Protein AF-A0A7V2HWX7-F1 (afdb_monomer)

pLDDT: mean 78.78, std 16.25, range [34.44, 97.56]

Radius of gyration: 22.84 Å; Cα contacts (8 Å, |Δi|>4): 330; chains: 1; bounding box: 64×51×71 Å

Nearest PDB structures (foldseek):
  6ivo-assembly1_A  TM=1.782E-01  e=5.606E+00  Klebsiella pneumoniae
  8ji5-assembly1_B  TM=1.573E-01  e=6.137E+00  Aetokthonos hydrillicola Thurmond2011

Secondary structure (DSSP, 8-state):
-------HHHHHHHHHHHHHS-S-TT-------HHHHHHHHHHHHHHHHHHHHHHHHHT--HHHHHHHH-TTSHHHHHHHHHHHHHHHHHHHHHIIIIIII-------S-HHHHHHHHHHHHHHHIIIIIIIHHHT-B--BTTB--B--S--SHHHHHHHS--TTHHHHHHHHHHHHHHHHHHHSTTS-HHHHHHHHHHHHHHHHHHHHHHHTS-HHHHHHHHT-TTTHHHHHHHHHHHHHHHH-TTS---SSTBTTB-HHHHHHT-----HHHHHHHHH--TT--HHHHHHHHHHHHHS-HHHHHHHHHHHHHHTT--

Sequence (319 aa):
MSLDETTPHEEALHELYQMVKPKTEGEEIPRFRFAYFTVRFAAQLLALTLVGWLIIISTGNQTIIRANLDLASGKFAVTLLGTMLLLCFSEYFLHLYPMHKGLKLPLGRPRWLTEGLNNWLDSIRHSHDGIHHRLTDVGRLKGNLLNEYPIDEVAKTRSATFPKLAIVLFWGVFAIPATALQLILPTLPVLVCFAISISWSVWLYENRHAIDHFPEDWWRRQCRKPLIGPLMMRIHALHFVHHLNRRRNLNVGGLFLVPLADITFGTYRYPRTLMEAWLSEEPSTDWRAVLQEAIVDINRSPWSFQIRSTLKRALQRTA

Foldseek 3Di:
DDPPDPDPVNVVVVVVCVVLPPPDPPPDFPFPPLVVVLVLLVVVLVVLLVVLVVVQVVVVDPLLNVQQVPCVDPLNVVLLLVLLQVVLLVLLCCLPALAAVLDQDPDDDPPVVSVVVSVVSVVNNCLRVVQQLVQQAQDDDPQDRPGSLAPPGPSNVVSQADDPCVLVVVSVVVLVVLVVVCVVVVNHSSSSSNSVSSSLQSSQLRSLSNVLNHDPVVLLVQLPDPPCNVVSLLLNQLVSVCSVPVQASSRSRHSNSDSVNRVVQVRYDDLPQLSVCSNVVPVPDSVVVSVVVRSVRSPDGSVVPPVCVVVVVVVVVVD

Solvent-accessible surface area (backbone atoms only — not comparable to full-atom values): 17443 Å² total; per-residue (Å²): 136,84,94,75,77,75,49,75,66,54,52,52,50,48,54,51,47,61,70,61,46,73,94,53,91,82,64,79,67,78,70,86,50,62,66,59,54,51,51,55,50,51,51,53,41,51,53,52,42,51,50,51,50,51,54,48,59,71,64,72,43,63,58,46,45,51,22,49,67,43,68,88,39,72,57,29,57,54,42,29,52,51,38,32,50,54,46,18,44,46,45,27,48,49,41,47,30,33,32,66,66,60,56,68,78,90,65,76,77,62,61,72,61,46,51,52,49,39,52,49,33,50,49,48,14,42,36,37,56,64,40,26,49,65,63,31,31,56,52,84,57,95,85,46,88,44,69,47,39,39,60,83,45,62,64,47,48,63,32,70,45,77,60,95,58,48,64,58,50,52,49,55,64,51,47,53,60,36,51,53,48,24,70,76,40,38,78,40,23,37,57,54,24,38,46,51,26,54,43,50,45,54,51,42,26,54,56,42,50,56,56,68,25,44,51,66,71,58,52,50,57,48,35,68,36,88,89,52,3,72,58,44,43,54,56,48,36,28,57,55,44,16,55,65,37,77,84,25,27,51,33,71,22,29,55,89,66,38,42,56,46,19,57,74,74,43,31,54,56,76,57,59,69,45,55,51,53,64,72,64,66,57,89,84,61,60,56,64,61,46,49,51,53,34,50,52,58,66,65,53,60,50,67,69,51,55,52,49,56,50,49,50,54,51,55,66,72,76,108

Mean predicted aligned error: 9.88 Å

Structure (mmCIF, N/CA/C/O backbone):
data_AF-A0A7V2HWX7-F1
#
_entry.id   AF-A0A7V2HWX7-F1
#
loop_
_atom_site.group_PDB
_atom_site.id
_atom_site.type_symbol
_atom_site.label_atom_id
_atom_si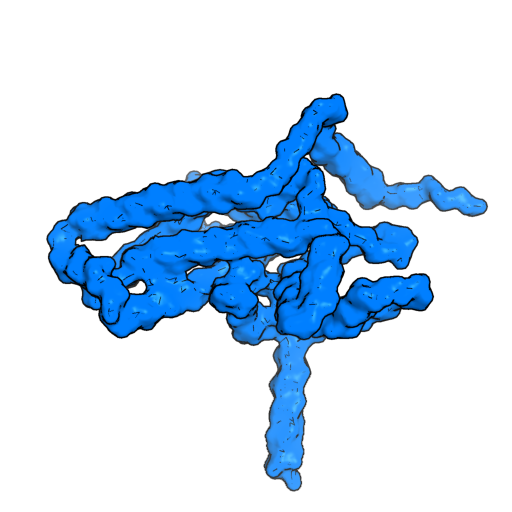te.label_alt_id
_atom_site.label_comp_id
_atom_site.label_asym_id
_atom_site.label_entity_id
_atom_site.label_seq_id
_atom_site.pdbx_PDB_ins_code
_atom_site.Cartn_x
_atom_site.Cartn_y
_atom_site.Cartn_z
_atom_site.occupancy
_atom_site.B_iso_or_equiv
_atom_site.auth_seq_id
_atom_site.auth_comp_id
_atom_site.auth_asym_id
_atom_site.auth_atom_id
_atom_site.pdbx_PDB_model_num
ATOM 1 N N . MET A 1 1 ? 25.573 16.668 -41.776 1.00 39.91 1 MET A N 1
ATOM 2 C CA . MET A 1 1 ? 24.377 17.044 -40.996 1.00 39.91 1 MET A CA 1
ATOM 3 C C . MET A 1 1 ? 24.682 16.677 -39.555 1.00 39.91 1 MET A C 1
ATOM 5 O O . MET A 1 1 ? 24.739 15.494 -39.248 1.00 39.91 1 MET A O 1
ATOM 9 N N . SER A 1 2 ? 25.078 17.661 -38.749 1.00 34.44 2 SER A N 1
ATOM 10 C CA . SER A 1 2 ? 25.499 17.470 -37.358 1.00 34.44 2 SER A CA 1
ATOM 11 C C . SER A 1 2 ? 24.289 17.121 -36.493 1.00 34.44 2 SER A C 1
ATOM 13 O O . SER A 1 2 ? 23.318 17.869 -36.456 1.00 34.44 2 SER A O 1
ATOM 15 N N . LEU A 1 3 ? 24.346 15.963 -35.838 1.00 37.41 3 LEU A N 1
ATOM 16 C CA . LEU A 1 3 ? 23.388 15.510 -34.830 1.00 37.41 3 LEU A CA 1
ATOM 17 C C . LEU A 1 3 ? 23.747 16.153 -33.486 1.00 37.41 3 LEU A C 1
ATOM 19 O O . LEU A 1 3 ? 24.282 15.469 -32.621 1.00 37.41 3 LEU A O 1
ATOM 23 N N . ASP A 1 4 ? 23.532 17.459 -33.345 1.00 45.03 4 ASP A N 1
ATOM 24 C CA . ASP A 1 4 ? 23.821 18.147 -32.079 1.00 45.03 4 ASP A CA 1
ATOM 25 C C . ASP A 1 4 ? 22.849 19.302 -31.810 1.00 45.03 4 ASP A C 1
ATOM 27 O O . ASP A 1 4 ? 23.232 20.422 -31.496 1.00 45.03 4 ASP A O 1
ATOM 31 N N . GLU A 1 5 ? 21.558 19.029 -31.983 1.00 41.91 5 GLU A N 1
ATOM 32 C CA . GLU A 1 5 ? 20.511 19.856 -31.388 1.00 41.91 5 GLU A CA 1
ATOM 33 C C . GLU A 1 5 ? 19.889 19.044 -30.256 1.00 41.91 5 GLU A C 1
ATOM 35 O O . GLU A 1 5 ? 18.907 18.323 -30.445 1.00 41.91 5 GLU A O 1
ATOM 40 N N . THR A 1 6 ? 20.508 19.117 -29.076 1.00 46.84 6 THR A N 1
ATOM 41 C CA . THR A 1 6 ? 19.825 18.752 -27.837 1.00 46.84 6 THR A CA 1
ATOM 42 C C . THR A 1 6 ? 18.594 19.631 -27.724 1.00 46.84 6 THR A C 1
ATOM 44 O O . THR A 1 6 ? 18.672 20.859 -27.761 1.00 46.84 6 THR A O 1
ATOM 47 N N . THR A 1 7 ? 17.427 19.006 -27.646 1.00 54.09 7 THR A N 1
ATOM 48 C CA . THR A 1 7 ? 16.182 19.767 -27.541 1.00 54.09 7 THR A CA 1
ATOM 49 C C . THR A 1 7 ? 16.170 20.553 -26.221 1.00 54.09 7 THR A C 1
ATOM 51 O O . THR A 1 7 ? 16.727 20.077 -25.232 1.00 54.09 7 THR A O 1
ATOM 54 N N . PRO A 1 8 ? 15.480 21.704 -26.123 1.00 58.00 8 PRO A N 1
ATOM 55 C CA . PRO A 1 8 ? 15.355 22.452 -24.862 1.00 58.00 8 PRO A CA 1
ATOM 56 C C . PRO A 1 8 ? 14.831 21.605 -23.686 1.00 58.00 8 PRO A C 1
ATOM 58 O O . PRO A 1 8 ? 15.069 21.901 -22.519 1.00 58.00 8 PRO A O 1
ATOM 61 N N . HIS A 1 9 ? 14.119 20.517 -23.992 1.00 43.78 9 HIS A N 1
ATOM 62 C CA . HIS A 1 9 ? 13.690 19.519 -23.019 1.00 43.78 9 HIS A CA 1
ATOM 63 C C . HIS A 1 9 ? 14.856 18.668 -22.485 1.00 43.78 9 HIS A C 1
ATOM 65 O O . HIS A 1 9 ? 14.892 18.369 -21.297 1.00 43.78 9 HIS A O 1
ATOM 71 N N . GLU A 1 10 ? 15.814 18.288 -23.331 1.00 46.06 10 GLU A N 1
ATOM 72 C CA . GLU A 1 10 ? 17.020 17.552 -22.932 1.00 46.06 10 GLU A CA 1
ATOM 73 C C . GLU A 1 10 ? 17.989 18.427 -22.130 1.00 46.06 10 GLU A C 1
ATOM 75 O O . GLU A 1 10 ? 18.563 17.934 -21.164 1.00 46.06 10 GLU A O 1
ATOM 80 N N . GLU A 1 11 ? 18.111 19.720 -22.446 1.00 55.75 11 GLU A N 1
ATOM 81 C CA . GLU A 1 11 ? 18.880 20.672 -21.626 1.00 55.75 11 GLU A CA 1
ATOM 82 C C . GLU A 1 11 ? 18.248 20.878 -20.247 1.00 55.75 11 GLU A C 1
ATOM 84 O O . GLU A 1 11 ? 18.939 20.779 -19.237 1.00 55.75 11 GLU A O 1
ATOM 89 N N . ALA A 1 12 ? 16.925 21.063 -20.176 1.00 52.91 12 ALA A N 1
ATOM 90 C CA . ALA A 1 12 ? 16.218 21.170 -18.900 1.00 52.91 12 ALA A CA 1
ATOM 91 C C . ALA A 1 12 ? 16.319 19.877 -18.072 1.00 52.91 12 ALA A C 1
ATOM 93 O O . ALA A 1 12 ? 16.438 19.929 -16.848 1.00 52.91 12 ALA A O 1
ATOM 94 N N . LEU A 1 13 ? 16.294 18.709 -18.725 1.00 44.53 13 LEU A N 1
ATOM 95 C CA . LEU A 1 13 ? 16.546 17.423 -18.073 1.00 44.53 13 LEU A CA 1
ATOM 96 C C . LEU A 1 13 ? 17.988 17.315 -17.583 1.00 44.53 13 LEU A C 1
ATOM 98 O O . LEU A 1 13 ? 18.204 16.834 -16.474 1.00 44.53 13 LEU A O 1
ATOM 102 N N . HIS A 1 14 ? 18.957 17.780 -18.370 1.00 52.00 14 HIS A N 1
ATOM 103 C CA . HIS A 1 14 ? 20.359 17.789 -17.983 1.00 52.00 14 HIS A CA 1
ATOM 104 C C . HIS A 1 14 ? 20.598 18.721 -16.792 1.00 52.00 14 HIS A C 1
ATOM 106 O O . HIS A 1 14 ? 21.207 18.299 -15.816 1.00 52.00 14 HIS A O 1
ATOM 112 N N . GLU A 1 15 ? 20.065 19.943 -16.800 1.00 56.62 15 GLU A N 1
ATOM 113 C CA . GLU A 1 15 ? 20.162 20.867 -15.666 1.00 56.62 15 GLU A CA 1
ATOM 114 C C . GLU A 1 15 ? 19.497 20.304 -14.408 1.00 56.62 15 GLU A C 1
ATOM 116 O O . GLU A 1 15 ? 20.097 20.327 -13.334 1.00 56.62 15 GLU A O 1
ATOM 121 N N . LEU A 1 16 ? 18.292 19.737 -14.522 1.00 47.47 16 LEU A N 1
ATOM 122 C CA . LEU A 1 16 ? 17.609 19.121 -13.383 1.00 47.47 16 LEU A CA 1
ATOM 123 C C . LEU A 1 16 ? 18.392 17.910 -12.856 1.00 47.47 16 LEU A C 1
ATOM 125 O O . LEU A 1 16 ? 18.511 17.731 -11.646 1.00 47.47 16 LEU A O 1
ATOM 129 N N . TYR A 1 17 ? 18.967 17.108 -13.756 1.00 47.62 17 TYR A N 1
ATOM 130 C CA . TYR A 1 17 ? 19.845 15.995 -13.411 1.00 47.62 17 TYR A CA 1
ATOM 131 C C . TYR A 1 17 ? 21.090 16.488 -12.673 1.00 47.62 17 TYR A C 1
ATOM 133 O O . TYR A 1 17 ? 21.408 15.946 -11.622 1.00 47.62 17 TYR A O 1
ATOM 141 N N . GLN A 1 18 ? 21.741 17.565 -13.129 1.00 54.31 18 GLN A N 1
ATOM 142 C CA . GLN A 1 18 ? 22.876 18.178 -12.427 1.00 54.31 18 GLN A CA 1
ATOM 143 C C . GLN A 1 18 ? 22.482 18.796 -11.073 1.00 54.31 18 GLN A C 1
ATOM 145 O O . GLN A 1 18 ? 23.293 18.800 -10.150 1.00 54.31 18 GLN A O 1
ATOM 150 N N . MET A 1 19 ? 21.245 19.281 -10.916 1.00 51.09 19 MET A N 1
ATOM 151 C CA . MET A 1 19 ? 20.726 19.786 -9.636 1.00 51.09 19 MET A CA 1
ATOM 152 C C . MET A 1 19 ? 20.396 18.669 -8.636 1.00 51.09 19 MET A C 1
ATOM 154 O O . MET A 1 19 ? 20.497 18.879 -7.426 1.00 51.09 19 MET A O 1
ATOM 158 N N . VAL A 1 20 ? 19.979 17.497 -9.127 1.00 45.72 20 VAL A N 1
ATOM 159 C CA . VAL A 1 20 ? 19.663 16.312 -8.309 1.00 45.72 20 VAL A CA 1
ATOM 160 C C . VAL A 1 20 ? 20.903 15.448 -8.066 1.00 45.72 20 VAL A C 1
ATOM 162 O O . VAL A 1 20 ? 20.946 14.723 -7.067 1.00 45.72 20 VAL A O 1
ATOM 165 N N . LYS A 1 21 ? 21.926 15.557 -8.926 1.00 44.59 21 LYS A N 1
ATOM 166 C CA . LYS A 1 21 ? 23.216 14.893 -8.754 1.00 44.59 21 LYS A CA 1
ATOM 167 C C . LYS A 1 21 ? 23.758 15.280 -7.373 1.00 44.59 21 LYS A C 1
ATOM 169 O O . LYS A 1 21 ? 23.928 16.471 -7.092 1.00 44.59 21 LYS A O 1
ATOM 174 N N . PRO A 1 22 ? 23.977 14.316 -6.466 1.00 45.50 22 PRO A N 1
ATOM 175 C CA . PRO A 1 22 ? 24.505 14.631 -5.152 1.00 45.50 22 PRO A CA 1
ATOM 176 C C . PRO A 1 22 ? 25.834 15.372 -5.321 1.00 45.50 22 PRO A C 1
ATOM 178 O O . PRO A 1 22 ? 26.719 14.924 -6.045 1.00 45.50 22 PRO A O 1
ATOM 181 N N . LYS A 1 23 ? 25.963 16.519 -4.645 1.00 46.84 23 LYS A N 1
ATOM 182 C CA . LYS A 1 23 ? 27.152 17.395 -4.647 1.00 46.84 23 LYS A CA 1
ATOM 183 C C . LYS A 1 23 ? 28.422 16.734 -4.086 1.00 46.84 23 LYS A C 1
ATOM 185 O O . LYS A 1 23 ? 29.433 17.406 -3.913 1.00 46.84 23 LYS A O 1
ATOM 190 N N . THR A 1 24 ? 28.367 15.450 -3.765 1.00 46.34 24 THR A N 1
ATOM 191 C CA . THR A 1 24 ? 29.405 14.702 -3.074 1.00 46.34 24 THR A CA 1
ATOM 192 C C . THR A 1 24 ? 29.880 13.543 -3.945 1.00 46.34 24 THR A C 1
ATOM 194 O O . THR A 1 24 ? 29.552 12.380 -3.719 1.00 46.34 24 THR A O 1
ATOM 197 N N . GLU A 1 25 ? 30.705 13.857 -4.947 1.00 41.69 25 GLU A N 1
ATOM 198 C CA . GLU A 1 25 ? 31.650 12.876 -5.488 1.00 41.69 25 GLU A CA 1
ATOM 199 C C . GLU A 1 25 ? 32.555 12.428 -4.324 1.00 41.69 25 GLU A C 1
ATOM 201 O O . GLU A 1 25 ? 33.443 13.162 -3.899 1.00 41.69 25 GLU A O 1
ATOM 206 N N . GLY A 1 26 ? 32.256 11.267 -3.730 1.00 53.75 26 GLY A N 1
ATOM 207 C CA . GLY A 1 26 ? 33.031 10.684 -2.627 1.00 53.75 26 GLY A CA 1
ATOM 208 C C . GLY A 1 26 ? 32.235 10.234 -1.398 1.00 53.75 26 GLY A C 1
ATOM 209 O O . GLY A 1 26 ? 32.806 9.557 -0.546 1.00 53.75 26 GLY A O 1
ATOM 210 N N . GLU A 1 27 ? 30.938 10.539 -1.284 1.00 49.91 27 GLU A N 1
ATOM 211 C CA . GLU A 1 27 ? 30.116 9.903 -0.247 1.00 49.91 27 GLU A CA 1
ATOM 212 C C . GLU A 1 27 ? 29.737 8.489 -0.697 1.00 49.91 27 GLU A C 1
ATOM 214 O O . GLU A 1 27 ? 29.026 8.310 -1.688 1.00 49.91 27 GLU A O 1
ATOM 219 N N . GLU A 1 28 ? 30.212 7.472 0.031 1.00 48.12 28 GLU A N 1
ATOM 220 C CA . GLU A 1 28 ? 29.726 6.105 -0.143 1.00 48.12 28 GLU A CA 1
ATOM 221 C C . GLU A 1 28 ? 28.200 6.116 -0.059 1.00 48.12 28 GLU A C 1
ATOM 223 O O . GLU A 1 28 ? 27.623 6.440 0.981 1.00 48.12 28 GLU A O 1
ATOM 228 N N . ILE A 1 29 ? 27.545 5.753 -1.163 1.00 49.44 29 ILE A N 1
ATOM 229 C CA . ILE A 1 29 ? 26.100 5.560 -1.215 1.00 49.44 29 ILE A CA 1
ATOM 230 C C . ILE A 1 29 ? 25.770 4.527 -0.133 1.00 49.44 29 ILE A C 1
ATOM 232 O O . ILE A 1 29 ? 26.184 3.368 -0.268 1.00 49.44 29 ILE A O 1
ATOM 236 N N . PRO A 1 30 ? 25.044 4.885 0.946 1.00 54.53 30 PRO A N 1
ATOM 237 C CA . PRO A 1 30 ? 24.620 3.895 1.912 1.00 54.53 30 PRO A CA 1
ATOM 238 C C . PRO A 1 30 ? 23.726 2.905 1.172 1.00 54.53 30 PRO A C 1
ATOM 240 O O . PRO A 1 30 ? 22.587 3.221 0.828 1.00 54.53 30 PRO A O 1
ATOM 243 N N . ARG A 1 31 ? 24.265 1.709 0.895 1.00 61.94 31 ARG A N 1
ATOM 244 C CA . ARG A 1 31 ? 23.530 0.618 0.247 1.00 61.94 31 ARG A CA 1
ATOM 245 C C . ARG A 1 31 ? 22.200 0.470 0.961 1.00 61.94 31 ARG A C 1
ATOM 247 O O . ARG A 1 31 ? 22.194 0.396 2.189 1.00 61.94 31 ARG A O 1
ATOM 254 N N . PHE A 1 32 ? 21.093 0.423 0.223 1.00 66.38 32 PHE A N 1
ATOM 255 C CA . PHE A 1 32 ? 19.780 0.220 0.820 1.00 66.38 32 PHE A CA 1
ATOM 256 C C . PHE A 1 32 ? 19.804 -1.040 1.699 1.00 66.38 32 PHE A C 1
ATOM 258 O O . PHE A 1 32 ? 19.871 -2.175 1.224 1.00 66.38 32 PHE A O 1
ATOM 265 N N . ARG A 1 33 ? 19.821 -0.842 3.021 1.00 77.31 33 ARG A N 1
ATOM 266 C CA . ARG A 1 33 ? 19.915 -1.935 3.991 1.00 77.31 33 ARG A CA 1
ATOM 267 C C . ARG A 1 33 ? 18.500 -2.418 4.271 1.00 77.31 33 ARG A C 1
ATOM 269 O O . ARG A 1 33 ? 17.908 -2.014 5.269 1.00 77.31 33 ARG A O 1
ATOM 276 N N . PHE A 1 34 ? 17.973 -3.282 3.401 1.00 75.25 34 PHE A N 1
ATOM 277 C CA . PHE A 1 34 ? 16.619 -3.848 3.508 1.00 75.25 34 PHE A CA 1
ATOM 278 C C . PHE A 1 34 ? 16.288 -4.328 4.934 1.00 75.25 34 PHE A C 1
ATOM 280 O O . PHE A 1 34 ? 15.219 -4.033 5.462 1.00 75.25 34 PHE A O 1
ATOM 287 N N . ALA A 1 35 ? 17.241 -4.985 5.607 1.00 82.44 35 ALA A N 1
ATOM 288 C CA . ALA A 1 35 ? 17.082 -5.428 6.992 1.00 82.44 35 ALA A CA 1
ATOM 289 C C . ALA A 1 35 ? 16.895 -4.263 7.982 1.00 82.44 35 ALA A C 1
ATOM 291 O O . ALA A 1 35 ? 15.969 -4.284 8.787 1.00 82.44 35 ALA A O 1
ATOM 292 N N . TYR A 1 36 ? 17.729 -3.220 7.907 1.00 81.31 36 TYR A N 1
ATOM 293 C CA . TYR A 1 36 ? 17.584 -2.032 8.756 1.00 81.31 36 TYR A CA 1
ATOM 294 C C . TYR A 1 36 ? 16.260 -1.314 8.482 1.00 81.31 36 TYR A C 1
ATOM 296 O O . TYR A 1 36 ? 15.570 -0.917 9.418 1.00 81.31 36 TYR A O 1
ATOM 304 N N . PHE A 1 37 ? 15.892 -1.183 7.204 1.00 76.62 37 PHE A N 1
ATOM 305 C CA . PHE A 1 37 ? 14.617 -0.607 6.796 1.00 76.62 37 PHE A CA 1
ATOM 306 C C . PHE A 1 37 ? 13.443 -1.374 7.415 1.00 76.62 37 PHE A C 1
ATOM 308 O O . PHE A 1 37 ? 12.620 -0.773 8.103 1.00 76.62 37 PHE A O 1
ATOM 315 N N . THR A 1 38 ? 13.438 -2.700 7.264 1.00 80.25 38 THR A N 1
ATOM 316 C CA . THR A 1 38 ? 12.422 -3.606 7.814 1.00 80.25 38 THR A CA 1
ATOM 317 C C . THR A 1 38 ? 12.327 -3.500 9.334 1.00 80.25 38 THR A C 1
ATOM 319 O O . THR A 1 38 ? 11.232 -3.335 9.865 1.00 80.25 38 THR A O 1
ATOM 322 N N . VAL A 1 39 ? 13.459 -3.546 10.045 1.00 85.19 39 VAL A N 1
ATOM 323 C CA . VAL A 1 39 ? 13.496 -3.482 11.516 1.00 85.19 39 VAL A CA 1
ATOM 324 C C . VAL A 1 39 ? 13.025 -2.123 12.025 1.00 85.19 39 VAL A C 1
ATOM 326 O O . VAL A 1 39 ? 12.185 -2.064 12.921 1.00 85.19 39 VAL A O 1
ATOM 329 N N . ARG A 1 40 ? 13.515 -1.021 11.442 1.00 83.12 40 ARG A N 1
ATOM 330 C CA . ARG A 1 40 ? 13.068 0.335 11.796 1.00 83.12 40 ARG A CA 1
ATOM 331 C C . ARG A 1 40 ? 11.564 0.473 11.595 1.00 83.12 40 ARG A C 1
ATOM 333 O O . ARG A 1 40 ? 10.883 1.033 12.450 1.00 83.12 40 ARG A O 1
ATOM 340 N N . PHE A 1 41 ? 11.060 -0.033 10.473 1.00 78.00 41 PHE A N 1
ATOM 341 C CA . PHE A 1 41 ? 9.642 0.008 10.156 1.00 78.00 41 PHE A CA 1
ATOM 342 C C . PHE A 1 41 ? 8.831 -0.804 11.172 1.00 78.00 41 PHE A C 1
ATOM 344 O O . PHE A 1 41 ? 7.906 -0.272 11.774 1.00 78.00 41 PHE A O 1
ATOM 351 N N . ALA A 1 42 ? 9.235 -2.045 11.456 1.00 79.19 42 ALA A N 1
ATOM 352 C CA . ALA A 1 42 ? 8.602 -2.890 12.467 1.00 79.19 42 ALA A CA 1
ATOM 353 C C . ALA A 1 42 ? 8.590 -2.238 13.862 1.00 79.19 42 ALA A C 1
ATOM 355 O O . ALA A 1 42 ? 7.581 -2.299 14.560 1.00 79.19 42 ALA A O 1
ATOM 356 N N . ALA A 1 43 ? 9.669 -1.554 14.254 1.00 84.88 43 ALA A N 1
ATOM 357 C CA . ALA A 1 43 ? 9.727 -0.819 15.516 1.00 84.88 43 ALA A CA 1
ATOM 358 C C . ALA A 1 43 ? 8.743 0.366 15.550 1.00 84.88 43 ALA A C 1
ATOM 360 O O . ALA A 1 43 ? 8.050 0.559 16.548 1.00 84.88 43 ALA A O 1
ATOM 361 N N . GLN A 1 44 ? 8.637 1.135 14.458 1.00 82.06 44 GLN A N 1
ATOM 362 C CA . GLN A 1 44 ? 7.644 2.211 14.339 1.00 82.06 44 GLN A CA 1
ATOM 363 C C . GLN A 1 44 ? 6.213 1.665 14.419 1.00 82.06 44 GLN A C 1
ATOM 365 O O . GLN A 1 44 ? 5.375 2.241 15.109 1.00 82.06 44 GLN A O 1
ATOM 370 N N . LEU A 1 45 ? 5.948 0.530 13.771 1.00 78.44 45 LEU A N 1
ATOM 371 C CA . LEU A 1 45 ? 4.654 -0.147 13.835 1.00 78.44 45 LEU A CA 1
ATOM 372 C C . LEU A 1 45 ? 4.305 -0.626 15.237 1.00 78.44 45 LEU A C 1
ATOM 374 O O . LEU A 1 45 ? 3.178 -0.427 15.688 1.00 78.44 45 LEU A O 1
ATOM 378 N N . LEU A 1 46 ? 5.266 -1.237 15.932 1.00 82.56 46 LEU A N 1
ATOM 379 C CA . LEU A 1 46 ? 5.079 -1.678 17.307 1.00 82.56 46 LEU A CA 1
ATOM 380 C C . LEU A 1 46 ? 4.739 -0.485 18.203 1.00 82.56 46 LEU A C 1
ATOM 382 O O . LEU A 1 46 ? 3.750 -0.536 18.927 1.00 82.56 46 LEU A O 1
ATOM 386 N N . ALA A 1 47 ? 5.497 0.610 18.103 1.00 86.38 47 ALA A N 1
ATOM 387 C CA . ALA A 1 47 ? 5.241 1.821 18.876 1.00 86.38 47 ALA A CA 1
ATOM 388 C C . ALA A 1 47 ? 3.836 2.395 18.612 1.00 86.38 47 ALA A C 1
ATOM 390 O O . ALA A 1 47 ? 3.112 2.696 19.558 1.00 86.38 47 ALA A O 1
ATOM 391 N N . LEU A 1 48 ? 3.414 2.493 17.347 1.00 82.94 48 LEU A N 1
ATOM 392 C CA . LEU A 1 48 ? 2.080 2.996 16.992 1.00 82.94 48 LEU A CA 1
ATOM 393 C C . LEU A 1 48 ? 0.960 2.052 17.447 1.00 82.94 48 LEU A C 1
ATOM 395 O O . LEU A 1 48 ? -0.072 2.509 17.933 1.00 82.94 48 LEU A O 1
ATOM 399 N N . THR A 1 49 ? 1.185 0.741 17.377 1.00 79.00 49 THR A N 1
ATOM 400 C CA . THR A 1 49 ? 0.247 -0.263 17.897 1.00 79.00 49 THR A CA 1
ATOM 401 C C . THR A 1 49 ? 0.101 -0.145 19.414 1.00 79.00 49 THR A C 1
ATOM 403 O O . THR A 1 49 ? -1.016 -0.189 19.924 1.00 79.00 49 THR A O 1
ATOM 406 N N . LEU A 1 50 ? 1.202 0.071 20.144 1.00 85.81 50 LEU A N 1
ATOM 407 C CA . LEU A 1 50 ? 1.174 0.318 21.588 1.00 85.81 50 LEU A CA 1
ATOM 408 C C . LEU A 1 50 ? 0.424 1.612 21.928 1.00 85.81 50 LEU A C 1
ATOM 410 O O . LEU A 1 50 ? -0.385 1.618 22.850 1.00 85.81 50 LEU A O 1
ATOM 414 N N . VAL A 1 51 ? 0.621 2.686 21.158 1.00 83.25 51 VAL A N 1
ATOM 415 C CA . VAL A 1 51 ? -0.168 3.921 21.307 1.00 83.25 51 VAL A CA 1
ATOM 416 C C . VAL A 1 51 ? -1.656 3.653 21.069 1.00 83.25 51 VAL A C 1
ATOM 418 O O . VAL A 1 51 ? -2.485 4.093 21.862 1.00 83.25 51 VAL A O 1
ATOM 421 N N . GLY A 1 52 ? -2.007 2.878 20.040 1.00 80.25 52 GLY A N 1
ATOM 422 C CA . GLY A 1 52 ? -3.383 2.439 19.800 1.00 80.25 52 GLY A CA 1
ATOM 423 C C . GLY A 1 52 ? -3.976 1.685 20.996 1.00 80.25 52 GLY A C 1
ATOM 424 O O . GLY A 1 52 ? -5.105 1.961 21.398 1.00 80.25 52 GLY A O 1
ATOM 425 N N . TRP A 1 53 ? -3.198 0.803 21.627 1.00 83.06 53 TRP A N 1
ATOM 426 C CA . TRP A 1 53 ? -3.599 0.117 22.859 1.00 83.06 53 TRP A CA 1
ATOM 427 C C . TRP A 1 53 ? -3.815 1.064 24.034 1.00 83.06 53 TRP A C 1
ATOM 429 O O . TRP A 1 53 ? -4.807 0.925 24.747 1.00 83.06 53 TRP A O 1
ATOM 439 N N . LEU A 1 54 ? -2.936 2.049 24.220 1.00 86.81 54 LEU A N 1
ATOM 440 C CA . LEU A 1 54 ? -3.118 3.067 25.254 1.00 86.81 54 LEU A CA 1
ATOM 441 C C . LEU A 1 54 ? -4.407 3.867 25.030 1.00 86.81 54 LEU A C 1
ATOM 443 O O . LEU A 1 54 ? -5.109 4.149 25.998 1.00 86.81 54 LEU A O 1
ATOM 447 N N . ILE A 1 55 ? -4.760 4.167 23.775 1.00 80.94 55 ILE A N 1
ATOM 448 C CA . ILE A 1 55 ? -6.035 4.810 23.421 1.00 80.94 55 ILE A CA 1
ATOM 449 C C . ILE A 1 55 ? -7.222 3.894 23.749 1.00 80.94 55 ILE A C 1
ATOM 451 O O . ILE A 1 55 ? -8.199 4.351 24.331 1.00 80.94 55 ILE A O 1
ATOM 455 N N . ILE A 1 56 ? -7.151 2.599 23.421 1.00 84.31 56 ILE A N 1
ATOM 456 C CA . ILE A 1 56 ? -8.211 1.631 23.757 1.00 84.31 56 ILE A CA 1
ATOM 457 C C . ILE A 1 56 ? -8.433 1.585 25.274 1.00 84.31 56 ILE A C 1
ATOM 459 O O . ILE A 1 56 ? -9.570 1.683 25.736 1.00 84.31 56 ILE A O 1
ATOM 463 N N . ILE A 1 57 ? -7.354 1.457 26.049 1.00 88.25 57 ILE A N 1
ATOM 464 C CA . ILE A 1 57 ? -7.407 1.369 27.513 1.00 88.25 57 ILE A CA 1
ATOM 465 C C . ILE A 1 57 ? -7.943 2.673 28.115 1.00 88.25 57 ILE A C 1
ATOM 467 O O . ILE A 1 57 ? -8.780 2.628 29.018 1.00 88.25 57 ILE A O 1
ATOM 471 N N . SER A 1 58 ? -7.520 3.829 27.594 1.00 86.62 58 SER A N 1
ATOM 472 C CA . SER A 1 58 ? -7.943 5.134 28.109 1.00 86.62 58 SER A CA 1
ATOM 473 C C . SER A 1 58 ? -9.429 5.425 27.901 1.00 86.62 58 SER A C 1
ATOM 475 O O . SER A 1 58 ? -9.973 6.273 28.604 1.00 86.62 58 SER A O 1
ATOM 477 N N . THR A 1 59 ? -10.122 4.691 27.018 1.00 84.88 59 THR A N 1
ATOM 478 C CA . THR A 1 59 ? -11.586 4.803 26.897 1.00 84.88 59 THR A CA 1
ATOM 479 C C . THR A 1 59 ? -12.331 4.402 28.173 1.00 84.88 59 THR A C 1
ATOM 481 O O . THR A 1 59 ? -13.482 4.797 28.345 1.00 84.88 59 THR A O 1
ATOM 484 N N . GLY A 1 60 ? -11.736 3.558 29.029 1.00 90.75 60 GLY A N 1
ATOM 485 C CA . GLY A 1 60 ? -12.400 2.971 30.201 1.00 90.75 60 GLY A CA 1
ATOM 486 C C . GLY A 1 60 ? -13.594 2.060 29.870 1.00 90.75 60 GLY A C 1
ATOM 487 O O . GLY A 1 60 ? -14.236 1.522 30.774 1.00 90.75 60 GLY A O 1
ATOM 488 N N . ASN A 1 61 ? -13.903 1.853 28.586 1.00 93.50 61 ASN A N 1
ATOM 489 C CA . ASN A 1 61 ? -15.072 1.111 28.142 1.00 93.50 61 ASN A CA 1
ATOM 490 C C . ASN A 1 61 ? -14.756 -0.388 28.085 1.00 93.50 61 ASN A C 1
ATOM 492 O O . ASN A 1 61 ? -14.135 -0.882 27.144 1.00 93.50 61 ASN A O 1
ATOM 496 N N . GLN A 1 62 ? -15.231 -1.123 29.091 1.00 95.25 62 GLN A N 1
ATOM 497 C CA . GLN A 1 62 ? -14.984 -2.561 29.232 1.00 95.25 62 GLN A CA 1
ATOM 498 C C . GLN A 1 62 ? -15.453 -3.382 28.025 1.00 95.25 62 GLN A C 1
ATOM 500 O O . GLN A 1 62 ? -14.820 -4.382 27.694 1.00 95.25 62 GLN A O 1
ATOM 505 N N . THR A 1 63 ? -16.519 -2.965 27.338 1.00 94.62 63 THR A N 1
ATOM 506 C CA . THR A 1 63 ? -17.004 -3.650 26.131 1.00 94.62 63 THR A CA 1
ATOM 507 C C . THR A 1 63 ? -15.990 -3.532 24.997 1.00 94.62 63 THR A C 1
ATOM 509 O O . THR A 1 63 ? -15.622 -4.546 24.407 1.00 94.62 63 THR A O 1
ATOM 512 N N . ILE A 1 64 ? -15.482 -2.321 24.745 1.00 93.94 64 ILE A N 1
ATOM 513 C CA . ILE A 1 64 ? -14.478 -2.063 23.702 1.00 93.94 64 ILE A CA 1
ATOM 514 C C . ILE A 1 64 ? -13.164 -2.773 24.035 1.00 93.94 64 ILE A C 1
ATOM 516 O O . ILE A 1 64 ? -12.575 -3.417 23.166 1.00 93.94 64 ILE A O 1
ATOM 520 N N . ILE A 1 65 ? -12.720 -2.698 25.293 1.00 93.81 65 ILE A N 1
ATOM 521 C CA . ILE A 1 65 ? -11.489 -3.355 25.749 1.00 93.81 65 ILE A CA 1
ATOM 522 C C . ILE A 1 65 ? -11.591 -4.871 25.538 1.00 93.81 65 ILE A C 1
ATOM 524 O O . ILE A 1 65 ? -10.718 -5.460 24.906 1.00 93.81 65 ILE A O 1
ATOM 528 N N . ARG A 1 66 ? -12.680 -5.506 25.995 1.00 93.81 66 ARG A N 1
ATOM 529 C CA . ARG A 1 66 ? -12.887 -6.955 25.827 1.00 93.81 66 ARG A CA 1
ATOM 530 C C . ARG A 1 66 ? -12.984 -7.360 24.363 1.00 93.81 66 ARG A C 1
ATOM 532 O O . ARG A 1 66 ? -12.367 -8.349 23.988 1.00 93.81 66 ARG A O 1
ATOM 539 N N . ALA A 1 67 ? -13.701 -6.593 23.541 1.00 93.50 67 ALA A N 1
ATOM 540 C CA . ALA A 1 67 ? -13.800 -6.87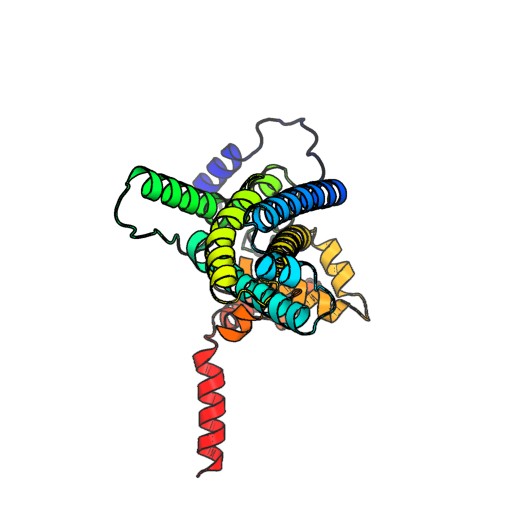1 22.113 1.00 93.50 67 ALA A CA 1
ATOM 541 C C . ALA A 1 67 ? -12.415 -6.897 21.451 1.00 93.50 67 ALA A C 1
ATOM 543 O O . ALA A 1 67 ? -12.134 -7.811 20.687 1.00 93.50 67 ALA A O 1
ATOM 544 N N . ASN A 1 68 ? -11.532 -5.950 21.786 1.00 92.06 68 ASN A N 1
ATOM 545 C CA . ASN A 1 68 ? -10.179 -5.871 21.224 1.00 92.06 68 ASN A CA 1
ATOM 546 C C . ASN A 1 68 ? -9.196 -6.905 21.812 1.00 92.06 68 ASN A C 1
ATOM 548 O O . ASN A 1 68 ? -8.176 -7.178 21.186 1.00 92.06 68 ASN A O 1
ATOM 552 N N . LEU A 1 69 ? -9.490 -7.501 22.972 1.00 91.94 69 LEU A N 1
ATOM 553 C CA . LEU A 1 69 ? -8.710 -8.610 23.543 1.00 91.94 69 LEU A CA 1
ATOM 554 C C . LEU A 1 69 ? -9.137 -9.989 23.008 1.00 91.94 69 LEU A C 1
ATOM 556 O O . LEU A 1 69 ? -8.364 -10.942 23.091 1.00 91.94 69 LEU A O 1
ATOM 560 N N . ASP A 1 70 ? -10.339 -10.108 22.440 1.00 91.38 70 ASP A N 1
ATOM 561 C CA . ASP A 1 70 ? -10.896 -11.361 21.914 1.00 91.38 70 ASP A CA 1
ATOM 562 C C . ASP A 1 70 ? -10.388 -11.689 20.492 1.00 91.38 70 ASP A C 1
ATOM 564 O O . ASP A 1 70 ? -11.134 -11.717 19.504 1.00 91.38 70 ASP A O 1
ATOM 568 N N . LEU A 1 71 ? -9.076 -11.925 20.389 1.00 84.25 71 LEU A N 1
ATOM 569 C CA . LEU A 1 71 ? -8.362 -12.161 19.125 1.00 84.25 71 LEU A CA 1
ATOM 570 C C . LEU A 1 71 ? -8.688 -13.516 18.470 1.00 84.25 71 LEU A C 1
ATOM 572 O O . LEU A 1 71 ? -8.425 -13.703 17.284 1.00 84.25 71 LEU A O 1
ATOM 576 N N . ALA A 1 72 ? -9.244 -14.467 19.225 1.00 83.69 72 ALA A N 1
ATOM 577 C CA . ALA A 1 72 ? -9.549 -15.818 18.743 1.00 83.69 72 ALA A CA 1
ATOM 578 C C . ALA A 1 72 ? -10.953 -15.942 18.122 1.00 83.69 72 ALA A C 1
ATOM 580 O O . ALA A 1 72 ? -11.335 -17.008 17.638 1.00 83.69 72 ALA A O 1
ATOM 581 N N . SER A 1 73 ? -11.740 -14.866 18.134 1.00 89.31 73 SER A N 1
ATOM 582 C CA . SER A 1 73 ? -13.107 -14.879 17.627 1.00 89.31 73 SER A CA 1
ATOM 583 C C . SER A 1 73 ? -13.177 -14.788 16.098 1.00 89.31 73 SER A C 1
ATOM 585 O O . SER A 1 73 ? -12.371 -14.129 15.440 1.00 89.31 73 SER A O 1
ATOM 587 N N . GLY A 1 74 ? -14.235 -15.352 15.501 1.00 94.62 74 GLY A N 1
ATOM 588 C CA . GLY A 1 74 ? -14.553 -15.106 14.086 1.00 94.62 74 GLY A CA 1
ATOM 589 C C . GLY A 1 74 ? -14.773 -13.616 13.776 1.00 94.62 74 GLY A C 1
ATOM 590 O O . GLY A 1 74 ? -14.511 -13.166 12.661 1.00 94.62 74 GLY A O 1
ATOM 591 N N . LYS A 1 75 ? -15.176 -12.823 14.782 1.00 95.25 75 LYS A N 1
ATOM 592 C CA . LYS A 1 75 ? -15.290 -11.362 14.676 1.00 95.25 75 LYS A CA 1
ATOM 593 C C . LYS A 1 75 ? -13.942 -10.720 14.374 1.00 95.25 75 LYS A C 1
ATOM 595 O O . LYS A 1 75 ? -13.898 -9.811 13.549 1.00 95.25 75 LYS A O 1
ATOM 600 N N . PHE A 1 76 ? -12.864 -11.193 14.999 1.00 94.94 76 PHE A N 1
ATOM 601 C CA . PHE A 1 76 ? -11.513 -10.715 14.721 1.00 94.94 76 PHE A CA 1
ATOM 602 C C . PHE A 1 76 ? -11.127 -10.954 13.263 1.00 94.94 76 PHE A C 1
ATOM 604 O O . PHE A 1 76 ? -10.788 -10.002 12.568 1.00 94.94 76 PHE A O 1
ATOM 611 N N . ALA A 1 77 ? -11.277 -12.182 12.761 1.00 95.44 77 ALA A N 1
ATOM 612 C CA . ALA A 1 77 ? -10.934 -12.511 11.377 1.00 95.44 77 ALA A CA 1
ATOM 613 C C . ALA A 1 77 ? -11.719 -11.668 10.353 1.00 95.44 77 ALA A C 1
ATOM 615 O O . ALA A 1 77 ? -11.130 -11.108 9.428 1.00 95.44 77 ALA A O 1
ATOM 616 N N . VAL A 1 78 ? -13.037 -11.532 10.538 1.00 96.69 78 VAL A N 1
ATOM 617 C CA . VAL A 1 78 ? -13.894 -10.733 9.644 1.00 96.69 78 VAL A CA 1
ATOM 618 C C . VAL A 1 78 ? -13.535 -9.250 9.708 1.00 96.69 78 VAL A C 1
ATOM 620 O O . VAL A 1 78 ? -13.432 -8.600 8.669 1.00 96.69 78 VAL A O 1
ATOM 623 N N . THR A 1 79 ? -13.314 -8.716 10.912 1.00 96.88 79 THR A N 1
ATOM 624 C CA . THR A 1 79 ? -12.966 -7.301 11.097 1.00 96.88 79 THR A CA 1
ATOM 625 C C . THR A 1 79 ? -11.598 -7.004 10.491 1.00 96.88 79 THR A C 1
ATOM 627 O O . THR A 1 79 ? -11.477 -6.032 9.752 1.00 96.88 79 THR A O 1
ATOM 630 N N . LEU A 1 80 ? -10.604 -7.871 10.715 1.00 96.00 80 LEU A N 1
ATOM 631 C CA . LEU A 1 80 ? -9.263 -7.760 10.140 1.00 96.00 80 LEU A CA 1
ATOM 632 C C . LEU A 1 80 ? -9.297 -7.789 8.610 1.00 96.00 80 LEU A C 1
ATOM 634 O O . LEU A 1 80 ? -8.700 -6.933 7.961 1.00 96.00 80 LEU A O 1
ATOM 638 N N . LEU A 1 81 ? -10.023 -8.740 8.018 1.00 96.88 81 LEU A N 1
ATOM 639 C CA . LEU A 1 81 ? -10.169 -8.807 6.565 1.00 96.88 81 LEU A CA 1
ATOM 640 C C . LEU A 1 81 ? -10.873 -7.558 6.016 1.00 96.88 81 LEU A C 1
ATOM 642 O O . LEU A 1 81 ? -10.436 -7.004 5.009 1.00 96.88 81 LEU A O 1
ATOM 646 N N . GLY A 1 82 ? -11.923 -7.084 6.693 1.00 96.75 82 GLY A N 1
ATOM 647 C CA . GLY A 1 82 ? -12.634 -5.861 6.327 1.00 96.75 82 GLY A CA 1
ATOM 648 C C . GLY A 1 82 ? -11.738 -4.620 6.364 1.00 96.75 82 GLY A C 1
ATOM 649 O O . GLY A 1 82 ? -11.760 -3.818 5.430 1.00 96.75 82 GLY A O 1
ATOM 650 N N . THR A 1 83 ? -10.899 -4.476 7.394 1.00 96.12 83 THR A N 1
ATOM 651 C CA . THR A 1 83 ? -9.951 -3.357 7.498 1.00 96.12 83 THR A CA 1
ATOM 652 C C . THR A 1 83 ? -8.821 -3.453 6.474 1.00 96.12 83 THR A C 1
ATOM 654 O O . THR A 1 83 ? -8.461 -2.434 5.888 1.00 96.12 83 THR A O 1
ATOM 657 N N . MET A 1 84 ? -8.299 -4.651 6.185 1.00 96.88 84 MET A N 1
ATOM 658 C CA . MET A 1 84 ? -7.322 -4.860 5.104 1.00 96.88 84 MET A CA 1
ATOM 659 C C . MET A 1 84 ? -7.913 -4.512 3.733 1.00 96.88 84 MET A C 1
ATOM 661 O O . MET A 1 84 ? -7.260 -3.861 2.921 1.00 96.88 84 MET A O 1
ATOM 665 N N . LEU A 1 85 ? -9.166 -4.903 3.479 1.00 97.56 85 LEU A N 1
ATOM 666 C CA . LEU A 1 85 ? -9.870 -4.571 2.242 1.00 97.56 85 LEU A CA 1
ATOM 667 C C . LEU A 1 85 ? -10.048 -3.055 2.102 1.00 97.56 85 LEU A C 1
ATOM 669 O O . LEU A 1 85 ? -9.712 -2.492 1.063 1.00 97.56 85 LEU A O 1
ATOM 673 N N . LEU A 1 86 ? -10.508 -2.381 3.160 1.00 96.12 86 LEU A N 1
ATOM 674 C CA . LEU A 1 86 ? -10.624 -0.922 3.188 1.00 96.12 86 LEU A CA 1
ATOM 675 C C . LEU A 1 86 ? -9.291 -0.244 2.841 1.00 96.12 86 LEU A C 1
ATOM 677 O O . LEU A 1 86 ? -9.262 0.704 2.054 1.00 96.12 86 LEU A O 1
ATOM 681 N N . LEU A 1 87 ? -8.186 -0.736 3.400 1.00 95.88 87 LEU A N 1
ATOM 682 C CA . LEU A 1 87 ? -6.855 -0.186 3.156 1.00 95.88 87 LEU A CA 1
ATOM 683 C C . LEU A 1 87 ? -6.335 -0.482 1.747 1.00 95.88 87 LEU A C 1
ATOM 685 O O . LEU A 1 87 ? -5.760 0.414 1.144 1.00 95.88 87 LEU A O 1
ATOM 689 N N . CYS A 1 88 ? -6.610 -1.657 1.177 1.00 97.12 88 CYS A N 1
ATOM 690 C CA . CYS A 1 88 ? -6.291 -1.971 -0.220 1.00 97.12 88 CYS A CA 1
ATOM 691 C C . CYS A 1 88 ? -6.953 -0.980 -1.199 1.00 97.12 88 CYS A C 1
ATOM 693 O O . CYS A 1 88 ? -6.312 -0.492 -2.134 1.00 97.12 88 CYS A O 1
ATOM 695 N N . PHE A 1 89 ? -8.222 -0.631 -0.970 1.00 97.25 89 PHE A N 1
ATOM 696 C CA . PHE A 1 89 ? -8.914 0.382 -1.774 1.00 97.25 89 PHE A CA 1
ATOM 697 C C . PHE A 1 89 ? -8.416 1.797 -1.474 1.00 97.25 89 PHE A C 1
ATOM 699 O O . PHE A 1 89 ? -8.299 2.623 -2.379 1.00 97.25 89 PHE A O 1
ATOM 706 N N . SER A 1 90 ? -8.090 2.082 -0.214 1.00 95.31 90 SER A N 1
ATOM 707 C CA . SER A 1 90 ? -7.528 3.375 0.174 1.00 95.31 90 SER A CA 1
ATOM 708 C C . SER A 1 90 ? -6.167 3.611 -0.476 1.00 95.31 90 SER A C 1
ATOM 710 O O . SER A 1 90 ? -5.937 4.698 -0.989 1.00 95.31 90 SER A O 1
ATOM 712 N N . GLU A 1 91 ? -5.300 2.599 -0.525 1.00 95.25 91 GLU A N 1
ATOM 713 C CA . GLU A 1 91 ? -4.017 2.630 -1.230 1.00 95.25 91 GLU A CA 1
ATOM 714 C C . GLU A 1 91 ? -4.210 3.017 -2.699 1.00 95.25 91 GLU A C 1
ATOM 716 O O . GLU A 1 91 ? -3.606 3.981 -3.159 1.00 95.25 91 GLU A O 1
ATOM 721 N N . TYR A 1 92 ? -5.125 2.345 -3.405 1.00 96.31 92 TYR A N 1
ATOM 722 C CA . TYR A 1 92 ? -5.455 2.658 -4.797 1.00 96.31 92 TYR A CA 1
ATOM 723 C C . TYR A 1 92 ? -5.851 4.129 -4.986 1.00 96.31 92 TYR A C 1
ATOM 725 O O . TYR A 1 92 ? -5.377 4.803 -5.903 1.00 96.31 92 TYR A O 1
ATOM 733 N N . PHE A 1 93 ? -6.709 4.654 -4.109 1.00 94.62 93 PHE A N 1
ATOM 734 C CA . PHE A 1 93 ? -7.147 6.043 -4.199 1.00 94.62 93 PHE A CA 1
ATOM 735 C C . PHE A 1 93 ? -6.059 7.038 -3.806 1.00 94.62 93 PHE A C 1
ATOM 737 O O . PHE A 1 93 ? -5.946 8.076 -4.454 1.00 94.62 93 PHE A O 1
ATOM 744 N N . LEU A 1 94 ? -5.255 6.734 -2.788 1.00 91.62 94 LEU A N 1
ATOM 745 C CA . LEU A 1 94 ? -4.122 7.560 -2.375 1.00 91.62 94 LEU A CA 1
ATOM 746 C C . LEU A 1 94 ? -3.058 7.630 -3.478 1.00 91.62 94 LEU A C 1
ATOM 748 O O . LEU A 1 94 ? -2.512 8.703 -3.739 1.00 91.62 94 LEU A O 1
ATOM 752 N N . HIS A 1 95 ? -2.835 6.522 -4.180 1.00 92.44 95 HIS A N 1
ATOM 753 C CA . HIS A 1 95 ? -1.929 6.474 -5.315 1.00 92.44 95 HIS A CA 1
ATOM 754 C C . HIS A 1 95 ? -2.499 7.258 -6.507 1.00 92.44 95 HIS A C 1
ATOM 756 O O . HIS A 1 95 ? -1.858 8.142 -7.069 1.00 92.44 95 HIS A O 1
ATOM 762 N N . LEU A 1 96 ? -3.767 7.044 -6.859 1.00 92.94 96 LEU A N 1
ATOM 763 C CA . LEU A 1 96 ? -4.375 7.734 -7.997 1.00 92.94 96 LEU A CA 1
ATOM 764 C C . LEU A 1 96 ? -4.503 9.250 -7.791 1.00 92.94 96 LEU A C 1
ATOM 766 O O . LEU A 1 96 ? -4.253 10.033 -8.710 1.00 92.94 96 LEU A O 1
ATOM 770 N N . TYR A 1 97 ? -4.986 9.673 -6.624 1.00 90.12 97 TYR A N 1
ATOM 771 C CA . TYR A 1 97 ? -5.472 11.034 -6.421 1.00 90.12 97 TYR A CA 1
ATOM 772 C C . TYR A 1 97 ? -4.397 11.970 -5.855 1.00 90.12 97 TYR A C 1
ATOM 774 O O . TYR A 1 97 ? -3.977 12.860 -6.598 1.00 90.12 97 TYR A O 1
ATOM 782 N N . PRO A 1 98 ? -3.926 11.804 -4.604 1.00 87.31 98 PRO A N 1
ATOM 783 C CA . PRO A 1 98 ? -2.769 12.527 -4.093 1.00 87.31 98 PRO A CA 1
ATOM 784 C C . PRO A 1 98 ? -1.541 12.420 -4.992 1.00 87.31 98 PRO A C 1
ATOM 786 O O . PRO A 1 98 ? -0.999 13.450 -5.380 1.00 87.31 98 PRO A O 1
ATOM 789 N N . MET A 1 99 ? -1.119 11.202 -5.353 1.00 86.88 99 MET A N 1
ATOM 790 C CA . MET A 1 99 ? 0.190 11.034 -5.990 1.00 86.88 99 MET A CA 1
ATOM 791 C C . MET A 1 99 ? 0.194 11.362 -7.482 1.00 86.88 99 MET A C 1
ATOM 793 O O . MET A 1 99 ? 1.161 11.964 -7.927 1.00 86.88 99 MET A O 1
ATOM 797 N N . HIS A 1 100 ? -0.858 11.041 -8.249 1.00 87.88 100 HIS A N 1
ATOM 798 C CA . HIS A 1 100 ? -0.858 11.290 -9.705 1.00 87.88 100 HIS A CA 1
ATOM 799 C C . HIS A 1 100 ? -1.759 12.426 -10.178 1.00 87.88 100 HIS A C 1
ATOM 801 O O . HIS A 1 100 ? -1.365 13.204 -11.045 1.00 87.88 100 HIS A O 1
ATOM 807 N N . LYS A 1 101 ? -2.985 12.545 -9.660 1.00 86.44 101 LYS A N 1
ATOM 808 C CA . LYS A 1 101 ? -3.922 13.585 -10.127 1.00 86.44 101 LYS A CA 1
ATOM 809 C C . LYS A 1 101 ? -3.755 14.929 -9.422 1.00 86.44 101 LYS A C 1
ATOM 811 O O . LYS A 1 101 ? -4.331 15.907 -9.887 1.00 86.44 101 LYS A O 1
ATOM 816 N N . GLY A 1 102 ? -3.000 14.986 -8.325 1.00 82.25 102 GLY A N 1
ATOM 817 C CA . GLY A 1 102 ? -2.840 16.194 -7.517 1.00 82.25 102 GLY A CA 1
ATOM 818 C C . GLY A 1 102 ? -4.151 16.677 -6.924 1.00 82.25 102 GLY A C 1
ATOM 819 O O . GLY A 1 102 ? -4.529 17.836 -7.089 1.00 82.25 102 GLY A O 1
ATOM 820 N N . LEU A 1 103 ? -4.866 15.764 -6.264 1.00 83.50 103 LEU A N 1
ATOM 821 C CA . LEU A 1 103 ? -6.097 16.098 -5.559 1.00 83.50 103 LEU A CA 1
ATOM 822 C C . LEU A 1 103 ? -5.844 17.213 -4.540 1.00 83.50 103 LEU A C 1
ATOM 824 O O . LEU A 1 103 ? -5.021 17.065 -3.640 1.00 83.50 103 LEU A O 1
ATOM 828 N N . LYS A 1 104 ? -6.618 18.292 -4.658 1.00 81.44 104 LYS A N 1
ATOM 829 C CA . LYS A 1 104 ? -6.702 19.358 -3.658 1.00 81.44 104 LYS A CA 1
ATOM 830 C C . LYS A 1 104 ? -8.015 19.226 -2.911 1.00 81.44 104 LYS A C 1
ATOM 832 O O . LYS A 1 104 ? -9.062 19.028 -3.527 1.00 81.44 104 LYS A O 1
ATOM 837 N N . LEU A 1 105 ? -7.963 19.318 -1.589 1.00 77.31 105 LEU A N 1
ATOM 838 C CA . LEU A 1 105 ? -9.157 19.218 -0.762 1.00 77.31 105 LEU A CA 1
ATOM 839 C C . LEU A 1 105 ? -9.892 20.566 -0.761 1.00 77.31 105 LEU A C 1
ATOM 841 O O . LEU A 1 105 ? -9.299 21.573 -0.361 1.00 77.31 105 LEU A O 1
ATOM 845 N N . PRO A 1 106 ? -11.175 20.612 -1.168 1.00 71.25 106 PRO A N 1
ATOM 846 C CA . PRO A 1 106 ? -11.983 21.826 -1.137 1.00 71.25 106 PRO A CA 1
ATOM 847 C C . PRO A 1 106 ? -12.591 22.019 0.261 1.00 71.25 106 PRO A C 1
ATOM 849 O O . PRO A 1 106 ? -13.803 22.159 0.409 1.00 71.25 106 PRO A O 1
ATOM 852 N N . LEU A 1 107 ? -11.775 21.940 1.315 1.00 67.00 107 LEU A N 1
ATOM 853 C CA . LEU A 1 107 ? -12.282 22.053 2.680 1.00 67.00 107 LEU A CA 1
ATOM 854 C C . LEU A 1 107 ? -12.504 23.525 3.048 1.00 67.00 107 LEU A C 1
ATOM 856 O O . LEU A 1 107 ? -11.636 24.382 2.876 1.00 67.00 107 LEU A O 1
ATOM 860 N N . GLY A 1 108 ? -13.701 23.811 3.565 1.00 61.22 108 GLY A N 1
ATOM 861 C CA . GLY A 1 108 ? -13.978 25.042 4.293 1.00 61.22 108 GLY A CA 1
ATOM 862 C C . GLY A 1 108 ? -13.090 25.139 5.539 1.00 61.22 108 GLY A C 1
ATOM 863 O O . GLY A 1 108 ? -12.656 24.132 6.085 1.00 61.22 108 GLY A O 1
ATOM 864 N N . ARG A 1 109 ? -12.800 26.378 5.942 1.00 71.81 109 ARG A N 1
ATOM 865 C CA . ARG A 1 109 ? -11.899 26.820 7.026 1.00 71.81 109 ARG A CA 1
ATOM 866 C C . ARG A 1 109 ? -11.803 25.876 8.251 1.00 71.81 109 ARG A C 1
ATOM 868 O O . ARG A 1 109 ? -12.818 25.325 8.662 1.00 71.81 109 ARG A O 1
ATOM 875 N N . PRO A 1 110 ? -10.633 25.808 8.925 1.00 73.19 110 PRO A N 1
ATOM 876 C CA . PRO A 1 110 ? -9.574 26.825 8.923 1.00 73.19 110 PRO A CA 1
ATOM 877 C C . PRO A 1 110 ? -8.559 26.722 7.771 1.00 73.19 110 PRO A C 1
ATOM 879 O O . PRO A 1 110 ? -8.107 25.640 7.398 1.00 73.19 110 PRO A O 1
ATOM 882 N N . ARG A 1 111 ? -8.182 27.890 7.217 1.00 74.81 111 ARG A N 1
ATOM 883 C CA . ARG A 1 111 ? -7.248 28.013 6.078 1.00 74.81 111 ARG A CA 1
ATOM 884 C C . ARG A 1 111 ? -5.888 27.385 6.364 1.00 74.81 111 ARG A C 1
ATOM 886 O O . ARG A 1 111 ? -5.399 26.657 5.518 1.00 74.81 111 ARG A O 1
ATOM 893 N N . TRP A 1 112 ? -5.340 27.577 7.566 1.00 76.62 112 TRP A N 1
ATOM 894 C CA . TRP A 1 112 ? -4.023 27.046 7.936 1.00 76.62 112 TRP A CA 1
ATOM 895 C C . TRP A 1 112 ? -3.950 25.512 7.855 1.00 76.62 112 TRP A C 1
ATOM 897 O O . TRP A 1 112 ? -2.952 24.967 7.394 1.00 76.62 112 TRP A O 1
ATOM 907 N N . LEU A 1 113 ? -5.023 24.808 8.237 1.00 75.06 113 LEU A N 1
ATOM 908 C CA . LEU A 1 113 ? -5.090 23.347 8.148 1.00 75.06 113 LEU A CA 1
ATOM 909 C C . LEU A 1 113 ? -5.219 22.894 6.689 1.00 75.06 113 LEU A C 1
ATOM 911 O O . LEU A 1 113 ? -4.564 21.946 6.267 1.00 75.06 113 LEU A O 1
ATOM 915 N N . THR A 1 114 ? -6.046 23.598 5.914 1.00 78.44 114 THR A N 1
ATOM 916 C CA . THR A 1 114 ? -6.308 23.271 4.504 1.00 78.44 114 THR A CA 1
ATOM 917 C C . THR A 1 114 ? -5.086 23.542 3.625 1.00 78.44 114 THR A C 1
ATOM 919 O O . THR A 1 114 ? -4.733 22.717 2.789 1.00 78.44 114 THR A O 1
ATOM 922 N N . GLU A 1 115 ? -4.407 24.670 3.832 1.00 82.44 115 GLU A N 1
ATOM 923 C CA . GLU A 1 115 ? -3.154 25.025 3.160 1.00 82.44 115 GLU A CA 1
ATOM 924 C C . GLU A 1 115 ? -2.034 24.066 3.554 1.00 82.44 115 GLU A C 1
ATOM 926 O O . GLU A 1 115 ? -1.366 23.534 2.675 1.00 82.44 115 GLU A O 1
ATOM 931 N N . GLY A 1 116 ? -1.875 23.767 4.849 1.00 82.25 116 GLY A N 1
ATOM 932 C CA . GLY A 1 116 ? -0.888 22.792 5.314 1.00 82.25 116 GLY A CA 1
ATOM 933 C C . GLY A 1 116 ? -1.088 21.412 4.684 1.00 82.25 116 GLY A C 1
ATOM 934 O O . GLY A 1 116 ? -0.134 20.811 4.189 1.00 82.25 116 GLY A O 1
ATOM 935 N N . LEU A 1 117 ? -2.334 20.934 4.633 1.00 79.75 117 LEU A N 1
ATOM 936 C CA . LEU A 1 117 ? -2.666 19.637 4.048 1.00 79.75 117 LEU A CA 1
ATOM 937 C C . LEU A 1 117 ? -2.491 19.622 2.524 1.00 79.75 117 LEU A C 1
ATOM 939 O O . LEU A 1 117 ? -1.914 18.678 1.997 1.00 79.75 117 LEU A O 1
ATOM 943 N N . ASN A 1 118 ? -2.924 20.667 1.813 1.00 83.00 118 ASN A N 1
ATOM 944 C CA . ASN A 1 118 ? -2.716 20.768 0.367 1.00 83.00 118 ASN A CA 1
ATOM 945 C C . ASN A 1 118 ? -1.227 20.894 0.009 1.00 83.00 118 ASN A C 1
ATOM 947 O O . ASN A 1 118 ? -0.788 20.237 -0.927 1.00 83.00 118 ASN A O 1
ATOM 951 N N . ASN A 1 119 ? -0.435 21.651 0.776 1.00 83.75 119 ASN A N 1
ATOM 952 C CA . ASN A 1 119 ? 1.018 21.733 0.593 1.00 83.75 119 ASN A CA 1
ATOM 953 C C . ASN A 1 119 ? 1.686 20.371 0.805 1.00 83.75 119 ASN A C 1
ATOM 955 O O . ASN A 1 119 ? 2.598 19.999 0.070 1.00 83.75 119 ASN A O 1
ATOM 959 N N . TRP A 1 120 ? 1.218 19.605 1.791 1.00 81.56 120 TRP A N 1
ATOM 960 C CA . TRP A 1 120 ? 1.692 18.245 2.018 1.00 81.56 120 TRP A CA 1
ATOM 961 C C . TRP A 1 120 ? 1.313 17.298 0.869 1.00 81.56 120 TRP A C 1
ATOM 963 O O . TRP A 1 120 ? 2.171 16.564 0.384 1.00 81.56 120 TRP A O 1
ATOM 973 N N . LEU A 1 121 ? 0.069 17.350 0.378 1.00 83.31 121 LEU A N 1
ATOM 974 C CA . LEU A 1 121 ? -0.371 16.569 -0.786 1.00 83.31 121 LEU A CA 1
ATOM 975 C C . LEU A 1 121 ? 0.435 16.927 -2.043 1.00 83.31 121 LEU A C 1
ATOM 977 O O . LEU A 1 121 ? 0.888 16.034 -2.757 1.00 83.31 121 LEU A O 1
ATOM 981 N N . ASP A 1 122 ? 0.676 18.219 -2.277 1.00 82.94 122 ASP A N 1
ATOM 982 C CA . ASP A 1 122 ? 1.516 18.698 -3.375 1.00 82.94 122 ASP A CA 1
ATOM 983 C C . ASP A 1 122 ? 2.975 18.237 -3.208 1.00 82.94 122 ASP A C 1
ATOM 985 O O . ASP A 1 122 ? 3.605 17.853 -4.192 1.00 82.94 122 ASP A O 1
ATOM 989 N N . SER A 1 123 ? 3.501 18.189 -1.978 1.00 82.69 123 SER A N 1
ATOM 990 C CA . SER A 1 123 ? 4.832 17.642 -1.686 1.00 82.69 123 SER A CA 1
ATOM 991 C C . SER A 1 123 ? 4.922 16.143 -1.990 1.00 82.69 123 SER A C 1
ATOM 993 O O . SER A 1 123 ? 5.887 15.718 -2.627 1.00 82.69 123 SER A O 1
ATOM 995 N N . ILE A 1 124 ? 3.911 15.351 -1.614 1.00 81.69 124 ILE A N 1
ATOM 996 C CA . ILE A 1 124 ? 3.846 13.922 -1.959 1.00 81.69 124 ILE A CA 1
ATOM 997 C C . ILE A 1 124 ? 3.819 13.745 -3.475 1.00 81.69 124 ILE A C 1
ATOM 999 O O . ILE A 1 124 ? 4.615 12.977 -4.013 1.00 81.69 124 ILE A O 1
ATOM 1003 N N . ARG A 1 125 ? 2.937 14.472 -4.170 1.00 84.56 125 ARG A N 1
ATOM 1004 C CA . ARG A 1 125 ? 2.836 14.433 -5.633 1.00 84.56 125 ARG A CA 1
ATOM 1005 C C . ARG A 1 125 ? 4.157 14.793 -6.290 1.00 84.56 125 ARG A C 1
ATOM 1007 O O . ARG A 1 125 ? 4.606 14.099 -7.193 1.00 84.56 125 ARG A O 1
ATOM 1014 N N . HIS A 1 126 ? 4.779 15.881 -5.848 1.00 82.44 126 HIS A N 1
ATOM 1015 C CA . HIS A 1 126 ? 6.043 16.338 -6.401 1.00 82.44 126 HIS A CA 1
ATOM 1016 C C . HIS A 1 126 ? 7.147 15.296 -6.198 1.00 82.44 126 HIS A C 1
ATOM 1018 O O . HIS A 1 126 ? 7.848 14.973 -7.150 1.00 82.44 126 HIS A O 1
ATOM 1024 N N . SER A 1 127 ? 7.253 14.713 -5.001 1.00 80.19 127 SER A N 1
ATOM 1025 C CA . SER A 1 127 ? 8.222 13.649 -4.722 1.00 80.19 127 SER A CA 1
ATOM 1026 C C . SER A 1 127 ? 7.970 12.401 -5.570 1.00 80.19 127 SER A C 1
ATOM 1028 O O . SER A 1 127 ? 8.913 11.828 -6.107 1.00 80.19 127 SER A O 1
ATOM 1030 N N . HIS A 1 128 ? 6.711 11.985 -5.711 1.00 83.50 128 HIS A N 1
ATOM 1031 C CA . HIS A 1 128 ? 6.349 10.747 -6.397 1.00 83.50 128 HIS A CA 1
ATOM 1032 C C . HIS A 1 128 ? 6.297 10.914 -7.928 1.00 83.50 128 HIS A C 1
ATOM 1034 O O . HIS A 1 128 ? 7.108 10.365 -8.668 1.00 83.50 128 HIS A O 1
ATOM 1040 N N . ASP A 1 129 ? 5.372 11.726 -8.433 1.00 82.06 129 ASP A N 1
ATOM 1041 C CA . ASP A 1 129 ? 5.141 11.917 -9.870 1.00 82.06 129 ASP A CA 1
ATOM 1042 C C . ASP A 1 129 ? 6.178 12.839 -10.529 1.00 82.06 129 ASP A C 1
ATOM 1044 O O . ASP A 1 129 ? 6.529 12.659 -11.699 1.00 82.06 129 ASP A O 1
ATOM 1048 N N . GLY A 1 130 ? 6.680 13.819 -9.770 1.00 75.50 130 GLY A N 1
ATOM 1049 C CA . GLY A 1 130 ? 7.631 14.820 -10.251 1.00 75.50 130 GLY A CA 1
ATOM 1050 C C . GLY A 1 130 ? 9.099 14.397 -10.181 1.00 75.50 130 GLY A C 1
ATOM 1051 O O . GLY A 1 130 ? 9.867 14.825 -11.038 1.00 75.50 130 GLY A O 1
ATOM 1052 N N . ILE A 1 131 ? 9.490 13.579 -9.199 1.00 76.69 131 ILE A N 1
ATOM 1053 C CA . ILE A 1 131 ? 10.885 13.156 -8.995 1.00 76.69 131 ILE A CA 1
ATOM 1054 C C . ILE A 1 131 ? 11.020 11.648 -9.203 1.00 76.69 131 ILE A C 1
ATOM 1056 O O . ILE A 1 131 ? 11.711 11.236 -10.128 1.00 76.69 131 ILE A O 1
ATOM 1060 N N . HIS A 1 132 ? 10.349 10.821 -8.397 1.00 79.88 132 HIS A N 1
ATOM 1061 C CA . HIS A 1 132 ? 10.540 9.368 -8.414 1.00 79.88 132 HIS A CA 1
ATOM 1062 C C . HIS A 1 132 ? 10.294 8.756 -9.798 1.00 79.88 132 HIS A C 1
ATOM 1064 O O . HIS A 1 132 ? 11.200 8.132 -10.345 1.00 79.88 132 HIS A O 1
ATOM 1070 N N . HIS A 1 133 ? 9.139 9.010 -10.415 1.00 80.81 133 HIS A N 1
ATOM 1071 C CA . HIS A 1 133 ? 8.857 8.499 -11.761 1.00 80.81 133 HIS A CA 1
ATOM 1072 C C . HIS A 1 133 ? 9.748 9.077 -12.860 1.00 80.81 133 HIS A C 1
ATOM 1074 O O . HIS A 1 133 ? 9.801 8.505 -13.938 1.00 80.81 133 HIS A O 1
ATOM 1080 N N . ARG A 1 134 ? 10.411 10.217 -12.633 1.00 76.00 134 ARG A N 1
ATOM 1081 C CA . ARG A 1 134 ? 11.398 10.737 -13.589 1.00 76.00 134 ARG A CA 1
ATOM 1082 C C . ARG A 1 134 ? 12.747 10.043 -13.436 1.00 76.00 134 ARG A C 1
ATOM 1084 O O . ARG A 1 134 ? 13.412 9.814 -14.431 1.00 76.00 134 ARG A O 1
ATOM 1091 N N . LEU A 1 135 ? 13.132 9.711 -12.202 1.00 68.12 135 LEU A N 1
ATOM 1092 C CA . LEU A 1 135 ? 14.395 9.035 -11.886 1.00 68.12 135 LEU A CA 1
ATOM 1093 C C . LEU A 1 135 ? 14.343 7.509 -12.054 1.00 68.12 135 LEU A C 1
ATOM 1095 O O . LEU A 1 135 ? 15.378 6.856 -12.014 1.00 68.12 135 LEU A O 1
ATOM 1099 N N . THR A 1 136 ? 13.144 6.937 -12.154 1.00 67.25 136 THR A N 1
ATOM 1100 C CA . THR A 1 136 ? 12.907 5.493 -12.327 1.00 67.25 136 THR A CA 1
ATOM 1101 C C . THR A 1 136 ? 12.027 5.219 -13.544 1.00 67.25 136 THR A C 1
ATOM 1103 O O . THR A 1 136 ? 11.325 4.210 -13.596 1.00 67.25 136 THR A O 1
ATOM 1106 N N . ASP A 1 137 ? 12.048 6.142 -14.512 1.00 69.94 137 ASP A N 1
ATOM 1107 C CA . ASP A 1 137 ? 11.204 6.060 -15.696 1.00 69.94 137 ASP A CA 1
ATOM 1108 C C . ASP A 1 137 ? 11.527 4.799 -16.500 1.00 69.94 137 ASP A C 1
ATOM 1110 O O . ASP A 1 137 ? 12.679 4.380 -16.645 1.00 69.94 137 ASP A O 1
ATOM 1114 N N . VAL A 1 138 ? 10.477 4.202 -17.045 1.00 65.44 138 VAL A N 1
ATOM 1115 C CA . VAL A 1 138 ? 10.575 3.061 -17.947 1.00 65.44 138 VAL A CA 1
ATOM 1116 C C . VAL A 1 138 ? 10.290 3.626 -19.336 1.00 65.44 138 VAL A C 1
ATOM 1118 O O . VAL A 1 138 ? 9.159 3.619 -19.816 1.00 65.44 138 VAL A O 1
ATOM 1121 N N . GLY A 1 139 ? 11.308 4.216 -19.968 1.00 58.81 139 GLY A N 1
ATOM 1122 C CA . GLY A 1 139 ? 11.096 5.066 -21.142 1.00 58.81 139 GLY A CA 1
ATOM 1123 C C . GLY A 1 139 ? 12.349 5.389 -21.962 1.00 58.81 139 GLY A C 1
ATOM 1124 O O . GLY A 1 139 ? 13.475 5.283 -21.498 1.00 58.81 139 GLY A O 1
ATOM 1125 N N . ARG A 1 140 ? 12.130 5.734 -23.242 1.00 48.22 140 ARG A N 1
ATOM 1126 C CA . ARG A 1 140 ? 13.114 5.838 -24.342 1.00 48.22 140 ARG A CA 1
ATOM 1127 C C . ARG A 1 140 ? 14.327 6.738 -24.048 1.00 48.22 140 ARG A C 1
ATOM 1129 O O . ARG A 1 140 ? 14.186 7.955 -24.010 1.00 48.22 140 ARG A O 1
ATOM 1136 N N . LEU A 1 141 ? 15.525 6.168 -24.192 1.00 41.03 141 LEU A N 1
ATOM 1137 C CA . LEU A 1 141 ? 16.682 6.876 -24.748 1.00 41.03 141 LEU A CA 1
ATOM 1138 C C . LEU A 1 141 ? 17.299 6.024 -25.870 1.00 41.03 141 LEU A C 1
ATOM 1140 O O . LEU A 1 141 ? 17.674 4.872 -25.679 1.00 41.03 141 LEU A O 1
ATOM 1144 N N . LYS A 1 142 ? 17.357 6.585 -27.085 1.00 37.66 142 LYS A N 1
ATOM 1145 C CA . LYS A 1 142 ? 18.108 6.045 -28.241 1.00 37.66 142 LYS A CA 1
ATOM 1146 C C . LYS A 1 142 ? 17.792 4.599 -28.684 1.00 37.66 142 LYS A C 1
ATOM 1148 O O . LYS A 1 142 ? 18.654 3.914 -29.214 1.00 37.66 142 LYS A O 1
ATOM 1153 N N . GLY A 1 143 ? 16.539 4.149 -28.576 1.00 44.12 143 GLY A N 1
ATOM 1154 C CA . GLY A 1 143 ? 16.090 2.896 -29.212 1.00 44.12 143 GLY A CA 1
ATOM 1155 C C . GLY A 1 143 ? 16.294 1.611 -28.404 1.00 44.12 143 GLY A C 1
ATOM 1156 O O . GLY A 1 143 ? 15.817 0.579 -28.861 1.00 44.12 143 GLY A O 1
ATOM 1157 N N . ASN A 1 144 ? 16.871 1.695 -27.203 1.00 42.72 144 ASN A N 1
ATOM 1158 C CA . ASN A 1 144 ? 16.900 0.608 -26.224 1.00 42.72 144 ASN A CA 1
ATOM 1159 C C . ASN A 1 144 ? 15.978 0.942 -25.038 1.00 42.72 144 ASN A C 1
ATOM 1161 O O . ASN A 1 144 ? 15.765 2.116 -24.719 1.00 42.72 144 ASN A O 1
ATOM 1165 N N . LEU A 1 145 ? 15.414 -0.086 -24.397 1.00 51.91 145 LEU A N 1
ATOM 1166 C CA . LEU A 1 145 ? 14.718 0.041 -23.115 1.00 51.91 145 LEU A CA 1
ATOM 1167 C C . LEU A 1 145 ? 15.781 0.329 -22.042 1.00 51.91 145 LEU A C 1
ATOM 1169 O O . LEU A 1 145 ? 16.376 -0.596 -21.499 1.00 51.91 145 LEU A O 1
ATOM 1173 N N . LEU A 1 146 ? 16.086 1.603 -21.789 1.00 54.19 146 LEU A N 1
ATOM 1174 C CA . LEU A 1 146 ? 16.903 1.979 -20.639 1.00 54.19 146 LEU A CA 1
ATOM 1175 C C . LEU A 1 146 ? 16.037 1.825 -19.396 1.00 54.19 146 LEU A C 1
ATOM 1177 O O . LEU A 1 146 ? 15.074 2.555 -19.181 1.00 54.19 146 LEU A O 1
ATOM 1181 N N . ASN A 1 147 ? 16.355 0.798 -18.625 1.00 52.59 147 ASN A N 1
ATOM 1182 C CA . ASN A 1 147 ? 15.712 0.501 -17.367 1.00 52.59 147 ASN A CA 1
ATOM 1183 C C . ASN A 1 147 ? 16.493 1.232 -16.261 1.00 52.59 147 ASN A C 1
ATOM 1185 O O . ASN A 1 147 ? 17.307 0.621 -15.577 1.00 52.59 147 ASN A O 1
ATOM 1189 N N . GLU A 1 148 ? 16.287 2.546 -16.095 1.00 60.56 148 GLU A N 1
ATOM 1190 C CA . GLU A 1 148 ? 16.794 3.289 -14.913 1.00 60.56 148 GLU A CA 1
ATOM 1191 C C . GLU A 1 148 ? 15.962 3.020 -13.649 1.00 60.56 148 GLU A C 1
ATOM 1193 O O . GLU A 1 148 ? 16.239 3.532 -12.563 1.00 60.56 148 GLU A O 1
ATOM 1198 N N . TYR A 1 149 ? 14.963 2.157 -13.807 1.00 62.62 149 TYR A N 1
ATOM 1199 C CA . TYR A 1 149 ? 14.073 1.607 -12.806 1.00 62.62 149 TYR A CA 1
ATOM 1200 C C . TYR A 1 149 ? 14.747 1.110 -11.518 1.00 62.62 149 TYR A C 1
ATOM 1202 O O . TYR A 1 149 ? 14.119 1.257 -10.468 1.00 62.62 149 TYR A O 1
ATOM 1210 N N . PRO A 1 150 ? 15.978 0.553 -11.505 1.00 72.88 150 PRO A N 1
ATOM 1211 C CA . PRO A 1 150 ? 16.620 0.196 -10.249 1.00 72.88 150 PRO A CA 1
ATOM 1212 C C . PRO A 1 150 ? 16.926 1.419 -9.372 1.00 72.88 150 PRO A C 1
ATOM 1214 O O . PRO A 1 150 ? 17.477 2.420 -9.830 1.00 72.88 150 PRO A O 1
ATOM 1217 N N . ILE A 1 151 ? 16.625 1.318 -8.074 1.00 62.00 151 ILE A N 1
ATOM 1218 C CA . ILE A 1 151 ? 17.070 2.293 -7.067 1.00 62.00 151 ILE A CA 1
ATOM 1219 C C . ILE A 1 151 ? 18.479 1.902 -6.614 1.00 62.00 151 ILE A C 1
ATOM 1221 O O . ILE A 1 151 ? 18.669 1.121 -5.682 1.00 62.00 151 ILE A O 1
ATOM 1225 N N . ASP A 1 152 ? 19.477 2.447 -7.293 1.00 68.06 152 ASP A N 1
ATOM 1226 C CA . ASP A 1 152 ? 20.904 2.263 -7.013 1.00 68.06 152 ASP A CA 1
ATOM 1227 C C . ASP A 1 152 ? 21.570 3.510 -6.405 1.00 68.06 152 ASP A C 1
ATOM 1229 O O . ASP A 1 152 ? 22.652 3.419 -5.825 1.00 68.06 152 ASP A O 1
ATOM 1233 N N . GLU A 1 153 ? 20.882 4.653 -6.442 1.00 67.25 153 GLU A N 1
ATOM 1234 C CA . GLU A 1 153 ? 21.366 5.938 -5.934 1.00 67.25 153 GLU A CA 1
ATOM 1235 C C . GLU A 1 153 ? 20.608 6.440 -4.692 1.00 67.25 153 GLU A C 1
ATOM 1237 O O . GLU A 1 153 ? 19.430 6.141 -4.454 1.00 67.25 153 GLU A O 1
ATOM 1242 N N . VAL A 1 154 ? 21.266 7.300 -3.903 1.00 65.19 154 VAL A N 1
ATOM 1243 C CA . VAL A 1 154 ? 20.660 7.936 -2.716 1.00 65.19 154 VAL A CA 1
ATOM 1244 C C . VAL A 1 154 ? 19.461 8.804 -3.097 1.00 65.19 154 VAL A C 1
ATOM 1246 O O . VAL A 1 154 ? 18.447 8.790 -2.397 1.00 65.19 154 VAL A O 1
ATOM 1249 N N . ALA A 1 155 ? 19.557 9.552 -4.200 1.00 61.97 155 ALA A N 1
ATOM 1250 C CA . ALA A 1 155 ? 18.480 10.417 -4.682 1.00 61.97 155 ALA A CA 1
ATOM 1251 C C . ALA A 1 155 ? 17.224 9.604 -5.047 1.00 61.97 155 ALA A C 1
ATOM 1253 O O . ALA A 1 155 ? 16.112 9.942 -4.625 1.00 61.97 155 ALA A O 1
ATOM 1254 N N . LYS A 1 156 ? 17.412 8.466 -5.727 1.00 67.44 156 LYS A N 1
ATOM 1255 C CA . LYS A 1 156 ? 16.350 7.493 -6.021 1.00 67.44 156 LYS A CA 1
ATOM 1256 C C . LYS A 1 156 ? 15.762 6.894 -4.738 1.00 67.44 156 LYS A C 1
ATOM 1258 O O . LYS A 1 156 ? 14.549 6.839 -4.579 1.00 67.44 156 LYS A O 1
ATOM 1263 N N . THR A 1 157 ? 16.604 6.554 -3.759 1.00 67.81 157 THR A N 1
ATOM 1264 C CA . THR A 1 157 ? 16.149 6.002 -2.466 1.00 67.81 157 THR A CA 1
ATOM 1265 C C . THR A 1 157 ? 15.279 6.994 -1.690 1.00 67.81 157 THR A C 1
ATOM 1267 O O . THR A 1 157 ? 14.250 6.624 -1.123 1.00 67.81 157 THR A O 1
ATOM 1270 N N . ARG A 1 158 ? 15.676 8.272 -1.661 1.00 68.69 158 ARG A N 1
ATOM 1271 C CA . ARG A 1 158 ? 14.935 9.325 -0.948 1.00 68.69 158 ARG A CA 1
ATOM 1272 C C . ARG A 1 158 ? 13.589 9.643 -1.592 1.00 68.69 158 ARG A C 1
ATOM 1274 O O . ARG A 1 158 ? 12.672 10.013 -0.872 1.00 68.69 158 ARG A O 1
ATOM 1281 N N . SER A 1 159 ? 13.487 9.522 -2.913 1.00 70.31 159 SER A N 1
ATOM 1282 C CA . SER A 1 159 ? 12.258 9.818 -3.658 1.00 70.31 159 SER A CA 1
ATOM 1283 C C . SER A 1 159 ? 11.293 8.631 -3.728 1.00 70.31 159 SER A C 1
ATOM 1285 O O . SER A 1 159 ? 10.088 8.847 -3.825 1.00 70.31 159 SER A O 1
ATOM 1287 N N . ALA A 1 160 ? 11.798 7.399 -3.619 1.00 71.94 160 ALA A N 1
ATOM 1288 C CA . ALA A 1 160 ? 11.007 6.170 -3.698 1.00 71.94 160 ALA A CA 1
ATOM 1289 C C . ALA A 1 160 ? 10.481 5.633 -2.353 1.00 71.94 160 ALA A C 1
ATOM 1291 O O . ALA A 1 160 ? 9.701 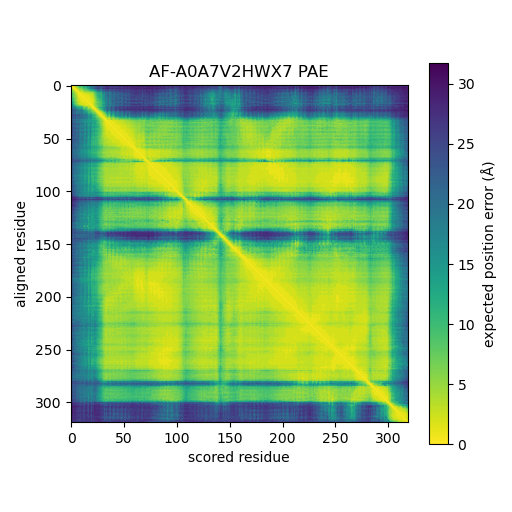4.683 -2.341 1.00 71.94 160 ALA A O 1
ATOM 1292 N N . THR A 1 161 ? 10.922 6.186 -1.221 1.00 76.38 161 THR A N 1
ATOM 1293 C CA . THR A 1 161 ? 10.444 5.787 0.116 1.00 76.38 161 THR A CA 1
ATOM 1294 C C . THR A 1 161 ? 9.565 6.878 0.698 1.00 76.38 161 THR A C 1
ATOM 1296 O O . THR A 1 161 ? 9.822 8.066 0.479 1.00 76.38 161 THR A O 1
ATOM 1299 N N . PHE A 1 162 ? 8.532 6.517 1.463 1.00 78.00 162 PHE A N 1
ATOM 1300 C CA . PHE A 1 162 ? 7.758 7.549 2.130 1.00 78.00 162 PHE A CA 1
ATOM 1301 C C . PHE A 1 162 ? 8.625 8.318 3.140 1.00 78.00 162 PHE A C 1
ATOM 1303 O O . PHE A 1 162 ? 9.527 7.755 3.779 1.00 78.00 162 PHE A O 1
ATOM 1310 N N . PRO A 1 163 ? 8.314 9.608 3.375 1.00 76.56 163 PRO A N 1
ATOM 1311 C CA . PRO A 1 163 ? 8.900 10.355 4.476 1.00 76.56 163 PRO A CA 1
ATOM 1312 C C . PRO A 1 163 ? 8.792 9.579 5.794 1.00 76.56 163 PRO A C 1
ATOM 1314 O O . PRO A 1 163 ? 7.775 8.948 6.075 1.00 76.56 163 PRO A O 1
ATOM 1317 N N . LYS A 1 164 ? 9.805 9.679 6.666 1.00 78.62 164 LYS A N 1
ATOM 1318 C CA . LYS A 1 164 ? 9.865 8.915 7.934 1.00 78.62 164 LYS A CA 1
ATOM 1319 C C . LYS A 1 164 ? 8.627 9.081 8.829 1.00 78.62 164 LYS A C 1
ATOM 1321 O O . LYS A 1 164 ? 8.364 8.203 9.647 1.00 78.62 164 LYS A O 1
ATOM 1326 N N . LEU A 1 165 ? 7.915 10.202 8.692 1.00 79.25 165 LEU A N 1
ATOM 1327 C CA . LEU A 1 165 ? 6.700 10.536 9.439 1.00 79.25 165 LEU A CA 1
ATOM 1328 C C . LEU A 1 165 ? 5.399 10.219 8.687 1.00 79.25 165 LEU A C 1
ATOM 1330 O O . LEU A 1 165 ? 4.331 10.318 9.283 1.00 79.25 165 LEU A O 1
ATOM 1334 N N . ALA A 1 166 ? 5.451 9.812 7.417 1.00 79.44 166 ALA A N 1
ATOM 1335 C CA . ALA A 1 166 ? 4.255 9.494 6.637 1.00 79.44 166 ALA A CA 1
ATOM 1336 C C . ALA A 1 166 ? 3.428 8.386 7.293 1.00 79.44 166 ALA A C 1
ATOM 1338 O O . ALA A 1 166 ? 2.210 8.478 7.333 1.00 79.44 166 ALA A O 1
ATOM 1339 N N . ILE A 1 167 ? 4.085 7.391 7.893 1.00 80.25 167 ILE A N 1
ATOM 1340 C CA . ILE A 1 167 ? 3.405 6.320 8.624 1.00 80.25 167 ILE A CA 1
ATOM 1341 C C . ILE A 1 167 ? 2.590 6.839 9.811 1.00 80.25 167 ILE A C 1
ATOM 1343 O O . ILE A 1 167 ? 1.474 6.381 10.024 1.00 80.25 167 ILE A O 1
ATOM 1347 N N . VAL A 1 168 ? 3.121 7.824 10.543 1.00 83.88 168 VAL A N 1
ATOM 1348 C CA . VAL A 1 168 ? 2.433 8.468 11.670 1.00 83.88 168 VAL A CA 1
ATOM 1349 C C . VAL A 1 168 ? 1.237 9.261 11.156 1.00 83.88 168 VAL A C 1
ATOM 1351 O O . VAL A 1 168 ? 0.168 9.210 11.754 1.00 83.88 168 VAL A O 1
ATOM 1354 N N . LEU A 1 169 ? 1.394 9.950 10.023 1.00 83.69 169 LEU A N 1
ATOM 1355 C CA . LEU A 1 169 ? 0.313 10.699 9.385 1.00 83.69 169 LEU A CA 1
ATOM 1356 C C . LEU A 1 169 ? -0.796 9.776 8.873 1.00 83.69 169 LEU A C 1
ATOM 1358 O O . LEU A 1 169 ? -1.959 10.029 9.168 1.00 83.69 169 LEU A O 1
ATOM 1362 N N . PHE A 1 170 ? -0.459 8.688 8.173 1.00 85.31 170 PHE A N 1
ATOM 1363 C CA . PHE A 1 170 ? -1.442 7.692 7.746 1.00 85.31 170 PHE A CA 1
ATOM 1364 C C . PHE A 1 170 ? -2.167 7.101 8.955 1.00 85.31 170 PHE A C 1
ATOM 1366 O O . PHE A 1 170 ? -3.395 7.085 8.980 1.00 85.31 170 PHE A O 1
ATOM 1373 N N . TRP A 1 171 ? -1.432 6.710 9.998 1.00 86.81 171 TRP A N 1
ATOM 1374 C CA . TRP A 1 171 ? -2.031 6.269 11.254 1.00 86.81 171 TRP A CA 1
ATOM 1375 C C . TRP A 1 171 ? -2.989 7.303 11.839 1.00 86.81 171 TRP A C 1
ATOM 1377 O O . TRP A 1 171 ? -4.117 6.951 12.151 1.00 86.81 171 TRP A O 1
ATOM 1387 N N . GLY A 1 172 ? -2.588 8.570 11.942 1.00 86.50 172 GLY A N 1
ATOM 1388 C CA . GLY A 1 172 ? -3.438 9.633 12.477 1.00 86.50 172 GLY A CA 1
ATOM 1389 C C . GLY A 1 172 ? -4.707 9.851 11.651 1.00 86.50 172 GLY A C 1
ATOM 1390 O O . GLY A 1 172 ? -5.802 9.899 12.208 1.00 86.50 172 GLY A O 1
ATOM 1391 N N . VAL A 1 173 ? -4.575 9.923 10.323 1.00 87.19 173 VAL A N 1
ATOM 1392 C CA . VAL A 1 173 ? -5.703 10.130 9.401 1.00 87.19 173 VAL A CA 1
ATOM 1393 C C . VAL A 1 173 ? -6.707 8.989 9.498 1.00 87.19 173 VAL A C 1
ATOM 1395 O O . VAL A 1 173 ? -7.906 9.246 9.579 1.00 87.19 173 VAL A O 1
ATOM 1398 N N . PHE A 1 174 ? -6.243 7.740 9.519 1.00 90.00 174 PHE A N 1
ATOM 1399 C CA . PHE A 1 174 ? -7.152 6.603 9.561 1.00 90.00 174 PHE A CA 1
ATOM 1400 C C . PHE A 1 174 ? -7.579 6.174 10.977 1.00 90.00 174 PHE A C 1
ATOM 1402 O O . PHE A 1 174 ? -8.613 5.521 11.127 1.00 90.00 174 PHE A O 1
ATOM 1409 N N . ALA A 1 175 ? -6.861 6.570 12.031 1.00 89.06 175 ALA A N 1
ATOM 1410 C CA . ALA A 1 175 ? -7.276 6.314 13.410 1.00 89.06 175 ALA A CA 1
ATOM 1411 C C . ALA A 1 175 ? -8.604 7.007 13.743 1.00 89.06 175 ALA A C 1
ATOM 1413 O O . ALA A 1 175 ? -9.401 6.457 14.503 1.00 89.06 175 ALA A O 1
ATOM 1414 N N . ILE A 1 176 ? -8.876 8.177 13.151 1.00 89.12 176 ILE A N 1
ATOM 1415 C CA . ILE A 1 176 ? -10.131 8.919 13.344 1.00 89.12 176 ILE A CA 1
ATOM 1416 C C . ILE A 1 176 ? -11.348 8.088 12.889 1.00 89.12 176 ILE A C 1
ATOM 1418 O O . ILE A 1 176 ? -12.195 7.778 13.734 1.00 89.12 176 ILE A O 1
ATOM 1422 N N . PRO A 1 177 ? -11.464 7.668 11.609 1.00 91.12 177 PRO A N 1
ATOM 1423 C CA . PRO A 1 177 ? -12.585 6.841 11.174 1.00 91.12 177 PRO A CA 1
ATOM 1424 C C . PRO A 1 177 ? -12.602 5.466 11.853 1.00 91.12 177 PRO A C 1
ATOM 1426 O O . PRO A 1 177 ? -13.686 4.967 12.145 1.00 91.12 177 PRO A O 1
ATOM 1429 N N . ALA A 1 178 ? -11.448 4.869 12.176 1.00 92.19 178 ALA A N 1
ATOM 1430 C CA . ALA A 1 178 ? -11.398 3.610 12.923 1.00 92.19 178 ALA A CA 1
ATOM 1431 C C . ALA A 1 178 ? -11.988 3.744 14.338 1.00 92.19 178 ALA A C 1
ATOM 1433 O O . ALA A 1 178 ? -12.751 2.885 14.778 1.00 92.19 178 ALA A O 1
ATOM 1434 N N . THR A 1 179 ? -11.692 4.847 15.030 1.00 90.94 179 THR A N 1
ATOM 1435 C CA . THR A 1 179 ? -12.262 5.157 16.349 1.00 90.94 179 THR A CA 1
ATOM 1436 C C . THR A 1 179 ? -13.764 5.373 16.252 1.00 90.94 179 THR A C 1
ATOM 1438 O O . THR A 1 179 ? -14.515 4.791 17.032 1.00 90.94 179 THR A O 1
ATOM 1441 N N . ALA A 1 180 ? -14.228 6.136 15.259 1.00 92.25 180 ALA A N 1
ATOM 1442 C CA . ALA A 1 180 ? -15.658 6.327 15.039 1.00 92.25 180 ALA A CA 1
ATOM 1443 C C . ALA A 1 180 ? -16.367 4.984 14.786 1.00 92.25 180 ALA A C 1
ATOM 1445 O O . ALA A 1 180 ? -17.391 4.688 15.402 1.00 92.25 180 ALA A O 1
ATOM 1446 N N . LEU A 1 181 ? -15.780 4.129 13.942 1.00 94.31 181 LEU A N 1
ATOM 1447 C CA . LEU A 1 181 ? -16.314 2.806 13.635 1.00 94.31 181 LEU A CA 1
ATOM 1448 C C . LEU A 1 181 ? -16.334 1.889 14.867 1.00 94.31 181 LEU A C 1
ATOM 1450 O O . LEU A 1 181 ? -17.305 1.164 15.063 1.00 94.31 181 LEU A O 1
ATOM 1454 N N . GLN A 1 182 ? -15.317 1.954 15.731 1.00 94.06 182 GLN A N 1
ATOM 1455 C CA . GLN A 1 182 ? -15.290 1.214 16.995 1.00 94.06 182 GLN A CA 1
ATOM 1456 C C . GLN A 1 182 ? -16.410 1.640 17.945 1.00 94.06 182 GLN A C 1
ATOM 1458 O O . GLN A 1 182 ? -16.983 0.788 18.622 1.00 94.06 182 GLN A O 1
ATOM 1463 N N . LEU A 1 183 ? -16.718 2.936 18.008 1.00 92.75 183 LEU A N 1
ATOM 1464 C CA . LEU A 1 183 ? -17.803 3.454 18.842 1.00 92.75 183 LEU A CA 1
ATOM 1465 C C . LEU A 1 183 ? -19.179 3.023 18.315 1.00 92.75 183 LEU A C 1
ATOM 1467 O O . LEU A 1 183 ? -20.067 2.732 19.111 1.00 92.75 183 LEU A O 1
ATOM 1471 N N . ILE A 1 184 ? -19.341 2.932 16.990 1.00 96.31 184 ILE A N 1
ATOM 1472 C CA . ILE A 1 184 ? -20.571 2.439 16.346 1.00 96.31 184 ILE A CA 1
ATOM 1473 C C . ILE A 1 184 ? -20.712 0.916 16.506 1.00 96.31 184 ILE A C 1
ATOM 1475 O O . ILE A 1 184 ? -21.816 0.410 16.698 1.00 96.31 184 ILE A O 1
ATOM 1479 N N . LEU A 1 185 ? -19.600 0.177 16.452 1.00 96.12 185 LEU A N 1
ATOM 1480 C CA . LEU A 1 185 ? -19.550 -1.287 16.519 1.00 96.12 185 LEU A CA 1
ATOM 1481 C C . LEU A 1 185 ? -18.736 -1.756 17.742 1.00 96.12 185 LEU A C 1
ATOM 1483 O O . LEU A 1 185 ? -17.688 -2.388 17.588 1.00 96.12 185 LEU A O 1
ATOM 1487 N N . PRO A 1 186 ? -19.205 -1.503 18.980 1.00 95.06 186 PRO A N 1
ATOM 1488 C CA . PRO A 1 186 ? -18.408 -1.683 20.198 1.00 95.06 186 PRO A CA 1
ATOM 1489 C C . PRO A 1 186 ? -18.053 -3.141 20.513 1.00 95.06 186 PRO A C 1
ATOM 1491 O O . PRO A 1 186 ? -17.172 -3.393 21.328 1.00 95.06 186 PRO A O 1
ATOM 1494 N N . THR A 1 187 ? -18.730 -4.106 19.885 1.00 95.50 187 THR A N 1
ATOM 1495 C CA . THR A 1 187 ? -18.476 -5.543 20.084 1.00 95.50 187 THR A CA 1
ATOM 1496 C C . THR A 1 187 ? -17.514 -6.145 19.060 1.00 95.50 187 THR A C 1
ATOM 1498 O O . THR A 1 187 ? -17.234 -7.344 19.133 1.00 95.50 187 THR A O 1
ATOM 1501 N N . LEU A 1 188 ? -17.039 -5.343 18.100 1.00 96.50 188 LEU A N 1
ATOM 1502 C CA . LEU A 1 188 ? -16.029 -5.746 17.128 1.00 96.50 188 LEU A CA 1
ATOM 1503 C C . LEU A 1 188 ? -14.645 -5.214 17.538 1.00 96.50 188 LEU A C 1
ATOM 1505 O O . LEU A 1 188 ? -14.558 -4.101 18.059 1.00 96.50 188 LEU A O 1
ATOM 1509 N N . PRO A 1 189 ? -13.559 -5.958 17.268 1.00 95.38 189 PRO A N 1
ATOM 1510 C CA . PRO A 1 189 ? -12.175 -5.551 17.540 1.00 95.38 189 PRO A CA 1
ATOM 1511 C C . PRO A 1 189 ? -11.647 -4.531 16.514 1.00 95.38 189 PRO A C 1
ATOM 1513 O O . PRO A 1 189 ? -10.593 -4.732 15.912 1.00 95.38 189 PRO A O 1
ATOM 1516 N N . VAL A 1 190 ? -12.395 -3.458 16.242 1.00 94.31 190 VAL A 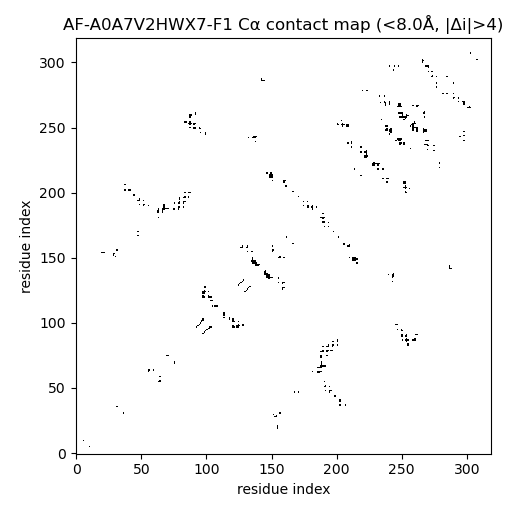N 1
ATOM 1517 C CA . VAL A 1 190 ? -12.094 -2.527 15.142 1.00 94.31 190 VAL A CA 1
ATOM 1518 C C . VAL A 1 190 ? -10.728 -1.877 15.320 1.00 94.31 190 VAL A C 1
ATOM 1520 O O . VAL A 1 190 ? -9.942 -1.880 14.379 1.00 94.31 190 VAL A O 1
ATOM 1523 N N . LEU A 1 191 ? -10.421 -1.348 16.506 1.00 91.25 191 LEU A N 1
ATOM 1524 C CA . LEU A 1 191 ? -9.182 -0.598 16.727 1.00 91.25 191 LEU A CA 1
ATOM 1525 C C . LEU A 1 191 ? -7.934 -1.475 16.586 1.00 91.25 191 LEU A C 1
ATOM 1527 O O . LEU A 1 191 ? -7.004 -1.086 15.880 1.00 91.25 191 LEU A O 1
ATOM 1531 N N . VAL A 1 192 ? -7.915 -2.668 17.190 1.00 89.56 192 VAL A N 1
ATOM 1532 C CA . VAL A 1 192 ? -6.775 -3.592 17.075 1.00 89.56 192 VAL A CA 1
ATOM 1533 C C . VAL A 1 192 ? -6.643 -4.152 15.655 1.00 89.56 192 VAL A C 1
ATOM 1535 O O . VAL A 1 192 ? -5.536 -4.219 15.123 1.00 89.56 192 VAL A O 1
ATOM 1538 N N . CYS A 1 193 ? -7.755 -4.486 14.989 1.00 92.81 193 CYS A N 1
ATOM 1539 C CA . CYS A 1 193 ? -7.725 -4.953 13.601 1.00 92.81 193 CYS A CA 1
ATOM 1540 C C . CYS A 1 193 ? -7.233 -3.859 12.660 1.00 92.81 193 CYS A C 1
ATOM 1542 O O . CYS A 1 193 ? -6.416 -4.124 11.777 1.00 92.81 193 CYS A O 1
ATOM 1544 N N . PHE A 1 194 ? -7.686 -2.623 12.870 1.00 92.12 194 PHE A N 1
ATOM 1545 C CA . PHE A 1 194 ? -7.246 -1.473 1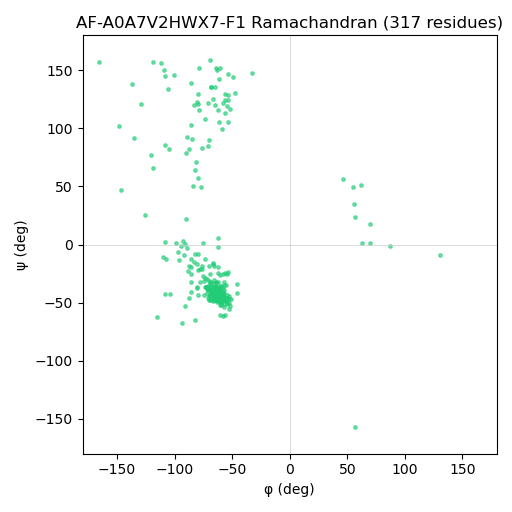2.102 1.00 92.12 194 PHE A CA 1
ATOM 1546 C C . PHE A 1 194 ? -5.750 -1.230 12.296 1.00 92.12 194 PHE A C 1
ATOM 1548 O O . PHE A 1 194 ? -5.024 -1.137 11.310 1.00 92.12 194 PHE A O 1
ATOM 1555 N N . ALA A 1 195 ? -5.285 -1.222 13.550 1.00 87.25 195 ALA A N 1
ATOM 1556 C CA . ALA A 1 195 ? -3.879 -1.084 13.913 1.00 87.25 195 ALA A CA 1
ATOM 1557 C C . ALA A 1 195 ? -2.989 -2.106 13.199 1.00 87.25 195 ALA A C 1
ATOM 1559 O O . ALA A 1 195 ? -2.001 -1.737 12.564 1.00 87.25 195 ALA A O 1
ATOM 1560 N N . ILE A 1 196 ? -3.361 -3.387 13.254 1.00 88.06 196 ILE A N 1
ATOM 1561 C CA . ILE A 1 196 ? -2.637 -4.465 12.572 1.00 88.06 196 ILE A CA 1
ATOM 1562 C C . ILE A 1 196 ? -2.684 -4.257 11.056 1.00 88.06 196 ILE A C 1
ATOM 1564 O O . ILE A 1 196 ? -1.657 -4.363 10.388 1.00 88.06 196 ILE A O 1
ATOM 1568 N N . SER A 1 197 ? -3.855 -3.925 10.510 1.00 92.38 197 SER A N 1
ATOM 1569 C CA . SER A 1 197 ? -4.051 -3.833 9.063 1.00 92.38 197 SER A CA 1
ATOM 1570 C C . SER A 1 197 ? -3.293 -2.679 8.434 1.00 92.38 197 SER A C 1
ATOM 1572 O O . SER A 1 197 ? -2.638 -2.880 7.414 1.00 92.38 197 SER A O 1
ATOM 1574 N N . ILE A 1 198 ? -3.333 -1.484 9.030 1.00 90.69 198 ILE A N 1
ATOM 1575 C CA . ILE A 1 198 ? -2.578 -0.337 8.515 1.00 90.69 198 ILE A CA 1
ATOM 1576 C C . ILE A 1 198 ? -1.082 -0.583 8.644 1.00 90.69 198 ILE A C 1
ATOM 1578 O O . ILE A 1 198 ? -0.329 -0.302 7.717 1.00 90.69 198 ILE A O 1
ATOM 1582 N N . SER A 1 199 ? -0.664 -1.201 9.747 1.00 85.69 199 SER A N 1
ATOM 1583 C CA . SER A 1 199 ? 0.730 -1.556 9.968 1.00 85.69 199 SER A CA 1
ATOM 1584 C C . SER A 1 199 ? 1.241 -2.503 8.887 1.00 85.69 199 SER A C 1
ATOM 1586 O O . SER A 1 199 ? 2.234 -2.216 8.219 1.00 85.69 199 SER A O 1
ATOM 1588 N N . TRP A 1 200 ? 0.512 -3.595 8.666 1.00 89.25 200 TRP A N 1
ATOM 1589 C CA . TRP A 1 200 ? 0.814 -4.571 7.630 1.00 89.25 200 TRP A CA 1
ATOM 1590 C C . TRP A 1 200 ? 0.771 -3.964 6.228 1.00 89.25 200 TRP A C 1
ATOM 1592 O O . TRP A 1 200 ? 1.689 -4.189 5.450 1.00 89.25 200 TRP A O 1
ATOM 1602 N N . SER A 1 201 ? -0.255 -3.170 5.912 1.00 91.69 201 SER A N 1
ATOM 1603 C CA . SER A 1 201 ? -0.445 -2.605 4.571 1.00 91.69 201 SER A CA 1
ATOM 1604 C C . SER A 1 201 ? 0.675 -1.635 4.203 1.00 91.69 201 SER A C 1
ATOM 1606 O O . SER A 1 201 ? 1.232 -1.745 3.116 1.00 91.69 201 SER A O 1
ATOM 1608 N N . VAL A 1 202 ? 1.066 -0.730 5.111 1.00 88.31 202 VAL A N 1
ATOM 1609 C CA . VAL A 1 202 ? 2.168 0.207 4.835 1.00 88.31 202 VAL A CA 1
ATOM 1610 C C . VAL A 1 202 ? 3.512 -0.532 4.808 1.00 88.31 202 VAL A C 1
ATOM 1612 O O . VAL A 1 202 ? 4.335 -0.243 3.944 1.00 88.31 202 VAL A O 1
ATOM 1615 N N . TRP A 1 203 ? 3.733 -1.524 5.686 1.00 86.75 203 TRP A N 1
ATOM 1616 C CA . TRP A 1 203 ? 4.940 -2.364 5.628 1.00 86.75 203 TRP A CA 1
ATOM 1617 C C . TRP A 1 203 ? 5.046 -3.094 4.292 1.00 86.75 203 TRP A C 1
ATOM 1619 O O . TRP A 1 203 ? 6.102 -3.074 3.659 1.00 86.75 203 TRP A O 1
ATOM 1629 N N . LEU A 1 204 ? 3.952 -3.724 3.867 1.00 91.00 204 LEU A N 1
ATOM 1630 C CA . LEU A 1 204 ? 3.887 -4.479 2.630 1.00 91.00 204 LEU A CA 1
ATOM 1631 C C . LEU A 1 204 ? 4.109 -3.559 1.433 1.00 91.00 204 LEU A C 1
ATOM 1633 O O . LEU A 1 204 ? 4.945 -3.886 0.602 1.00 91.00 204 LEU A O 1
ATOM 1637 N N . TYR A 1 205 ? 3.426 -2.411 1.383 1.00 91.81 205 TYR A N 1
ATOM 1638 C CA . TYR A 1 205 ? 3.596 -1.398 0.341 1.00 91.81 205 TYR A CA 1
ATOM 1639 C C . TYR A 1 205 ? 5.063 -0.995 0.200 1.00 91.81 205 TYR A C 1
ATOM 1641 O O . TYR A 1 205 ? 5.635 -1.125 -0.872 1.00 91.81 205 TYR A O 1
ATOM 1649 N N . GLU A 1 206 ? 5.693 -0.563 1.290 1.00 87.25 206 GLU A N 1
ATOM 1650 C CA . GLU A 1 206 ? 7.059 -0.039 1.280 1.00 87.25 206 GLU A CA 1
ATOM 1651 C C . GLU A 1 206 ? 8.097 -1.091 0.886 1.00 87.25 206 GLU A C 1
ATOM 1653 O O . GLU A 1 206 ? 8.948 -0.858 0.029 1.00 87.25 206 GLU A O 1
ATOM 1658 N N . ASN A 1 207 ? 8.022 -2.281 1.491 1.00 86.62 207 ASN A N 1
ATOM 1659 C CA . ASN A 1 207 ? 8.956 -3.356 1.163 1.00 86.62 207 ASN A CA 1
ATOM 1660 C C . ASN A 1 207 ? 8.746 -3.839 -0.263 1.00 86.62 207 ASN A C 1
ATOM 1662 O O . ASN A 1 207 ? 9.719 -4.116 -0.963 1.00 86.62 207 ASN A O 1
ATOM 1666 N N . ARG A 1 208 ? 7.489 -3.930 -0.700 1.00 90.88 208 ARG A N 1
ATOM 1667 C CA . ARG A 1 208 ? 7.179 -4.342 -2.057 1.00 90.88 208 ARG A CA 1
ATOM 1668 C C . ARG A 1 208 ? 7.669 -3.316 -3.070 1.00 90.88 208 ARG A C 1
ATOM 1670 O O . ARG A 1 208 ? 8.358 -3.715 -3.997 1.00 90.88 208 ARG A O 1
ATOM 1677 N N . HIS A 1 209 ? 7.402 -2.034 -2.838 1.00 90.31 209 HIS A N 1
ATOM 1678 C CA . HIS A 1 209 ? 7.880 -0.933 -3.666 1.00 90.31 209 HIS A CA 1
ATOM 1679 C C . HIS A 1 209 ? 9.408 -0.960 -3.794 1.00 90.31 209 HIS A C 1
ATOM 1681 O O . HIS A 1 209 ? 9.950 -0.940 -4.895 1.00 90.31 209 HIS A O 1
ATOM 1687 N N . ALA A 1 210 ? 10.119 -1.110 -2.672 1.00 84.88 210 ALA A N 1
ATOM 1688 C CA . ALA A 1 210 ? 11.575 -1.214 -2.676 1.00 84.88 210 ALA A CA 1
ATOM 1689 C C . ALA A 1 210 ? 12.086 -2.432 -3.469 1.00 84.88 210 ALA A C 1
ATOM 1691 O O . ALA A 1 210 ? 13.062 -2.311 -4.205 1.00 84.88 210 ALA A O 1
ATOM 1692 N N . ILE A 1 211 ? 11.433 -3.594 -3.334 1.00 87.81 211 ILE A N 1
ATOM 1693 C CA . ILE A 1 211 ? 11.769 -4.813 -4.092 1.00 87.81 211 ILE A CA 1
ATOM 1694 C C . ILE A 1 211 ? 11.456 -4.644 -5.580 1.00 87.81 211 ILE A C 1
ATOM 1696 O O . ILE A 1 211 ? 12.230 -5.101 -6.420 1.00 87.81 211 ILE A O 1
ATOM 1700 N N . ASP A 1 212 ? 10.349 -3.985 -5.924 1.00 89.50 212 ASP A N 1
ATOM 1701 C CA . ASP A 1 212 ? 9.982 -3.706 -7.311 1.00 89.50 212 ASP A CA 1
ATOM 1702 C C . ASP A 1 212 ? 11.095 -2.964 -8.032 1.00 89.50 212 ASP A C 1
ATOM 1704 O O . ASP A 1 212 ? 11.395 -3.322 -9.160 1.00 89.50 212 ASP A O 1
ATOM 1708 N N . HIS A 1 213 ? 11.814 -2.089 -7.340 1.00 85.94 213 HIS A N 1
ATOM 1709 C CA . HIS A 1 213 ? 12.963 -1.358 -7.861 1.00 85.94 213 HIS A CA 1
ATOM 1710 C C . HIS A 1 213 ? 14.329 -2.047 -7.666 1.00 85.94 213 HIS A C 1
ATOM 1712 O O . HIS A 1 213 ? 15.373 -1.390 -7.677 1.00 85.94 213 HIS A O 1
ATOM 1718 N N . PHE A 1 214 ? 14.373 -3.367 -7.472 1.00 84.75 214 PHE A N 1
ATOM 1719 C CA . PHE A 1 214 ? 15.638 -4.106 -7.515 1.00 84.75 214 PHE A CA 1
ATOM 1720 C C . PHE A 1 214 ? 16.228 -4.160 -8.936 1.00 84.75 214 PHE A C 1
ATOM 1722 O O . PHE A 1 214 ? 15.492 -4.021 -9.916 1.00 84.75 214 PHE A O 1
ATOM 1729 N N . PRO A 1 215 ? 17.551 -4.402 -9.069 1.00 82.38 215 PRO A N 1
ATOM 1730 C CA . PRO A 1 215 ? 18.204 -4.523 -10.367 1.00 82.38 215 PRO A CA 1
ATOM 1731 C C . PRO A 1 215 ? 17.538 -5.556 -11.273 1.00 82.38 215 PRO A C 1
ATOM 1733 O O . PRO A 1 215 ? 17.081 -6.608 -10.817 1.00 82.38 215 PRO A O 1
ATOM 1736 N N . GLU A 1 216 ? 17.558 -5.282 -12.573 1.00 82.25 216 GLU A N 1
ATOM 1737 C CA . GLU A 1 216 ? 16.926 -6.119 -13.590 1.00 82.25 216 GLU A CA 1
ATOM 1738 C C . GLU A 1 216 ? 17.366 -7.588 -13.512 1.00 82.25 216 GLU A C 1
ATOM 1740 O O . GLU A 1 216 ? 16.528 -8.492 -13.505 1.00 82.25 216 GLU A O 1
ATOM 1745 N N . ASP A 1 217 ? 18.666 -7.835 -13.340 1.00 82.06 217 ASP A N 1
ATOM 1746 C CA . ASP A 1 217 ? 19.234 -9.180 -13.198 1.00 82.06 217 ASP A CA 1
ATOM 1747 C C . ASP A 1 217 ? 18.622 -9.971 -12.039 1.00 82.06 217 ASP A C 1
ATOM 1749 O O . ASP A 1 217 ? 18.463 -11.195 -12.116 1.00 82.06 217 ASP A O 1
ATOM 1753 N N . TRP A 1 218 ? 18.267 -9.287 -10.946 1.00 87.62 218 TRP A N 1
ATOM 1754 C CA . TRP A 1 218 ? 17.601 -9.925 -9.820 1.00 87.62 218 TRP A CA 1
ATOM 1755 C C . TRP A 1 218 ? 16.210 -10.401 -10.231 1.00 87.62 218 TRP A C 1
ATOM 1757 O O . TRP A 1 218 ? 15.881 -11.572 -10.013 1.00 87.62 218 TRP A O 1
ATOM 1767 N N . TRP A 1 219 ? 15.427 -9.532 -10.874 1.00 88.19 219 TRP A N 1
ATOM 1768 C CA . TRP A 1 219 ? 14.084 -9.855 -11.348 1.00 88.19 219 TRP A CA 1
ATOM 1769 C C . TRP A 1 219 ? 14.100 -10.954 -12.404 1.00 88.19 219 TRP A C 1
ATOM 1771 O O . TRP A 1 219 ? 13.344 -11.919 -12.276 1.00 88.19 219 TRP A O 1
ATOM 1781 N N . ARG A 1 220 ? 15.009 -10.888 -13.382 1.00 87.88 220 ARG A N 1
ATOM 1782 C CA . ARG A 1 220 ? 15.209 -11.937 -14.395 1.00 87.88 220 ARG A CA 1
ATOM 1783 C C . ARG A 1 220 ? 15.486 -13.283 -13.741 1.00 87.88 220 ARG A C 1
ATOM 1785 O O . ARG A 1 220 ? 14.827 -14.278 -14.048 1.00 87.88 220 ARG A O 1
ATOM 1792 N N . ARG A 1 221 ? 16.402 -13.313 -12.768 1.00 91.56 221 ARG A N 1
ATOM 1793 C CA . ARG A 1 221 ? 16.721 -14.527 -12.007 1.00 91.56 221 ARG A CA 1
ATOM 1794 C C . ARG A 1 221 ? 15.508 -15.078 -11.262 1.00 91.56 221 ARG A C 1
ATOM 1796 O O . ARG A 1 221 ? 15.324 -16.292 -11.250 1.00 91.56 221 ARG A O 1
ATOM 1803 N N . GLN A 1 222 ? 14.682 -14.230 -10.643 1.00 94.06 222 GLN A N 1
ATOM 1804 C CA . GLN A 1 222 ? 13.461 -14.696 -9.974 1.00 94.06 222 GLN A CA 1
ATOM 1805 C C . GLN A 1 222 ? 12.417 -15.211 -10.972 1.00 94.06 222 GLN A C 1
ATOM 1807 O O . GLN A 1 222 ? 11.814 -16.257 -10.732 1.00 94.06 222 GLN A O 1
ATOM 1812 N N . CYS A 1 223 ? 12.237 -14.521 -12.099 1.00 93.38 223 CYS A N 1
ATOM 1813 C CA . CYS A 1 223 ? 11.250 -14.852 -13.126 1.00 93.38 223 CYS A CA 1
ATOM 1814 C C . CYS A 1 223 ? 11.578 -16.141 -13.893 1.00 93.38 223 CYS A C 1
ATOM 1816 O O . CYS A 1 223 ? 10.663 -16.807 -14.369 1.00 93.38 223 CYS A O 1
ATOM 1818 N N . ARG A 1 224 ? 12.855 -16.539 -13.972 1.00 93.88 224 ARG A N 1
ATOM 1819 C CA . ARG A 1 224 ? 13.290 -17.807 -14.592 1.00 93.88 224 ARG A CA 1
ATOM 1820 C C . ARG A 1 224 ? 13.116 -19.040 -13.699 1.00 93.88 224 ARG A C 1
ATOM 1822 O O . ARG A 1 224 ? 13.325 -20.158 -14.160 1.00 93.88 224 ARG A O 1
ATOM 1829 N N . LYS A 1 225 ? 12.756 -18.881 -12.421 1.00 94.88 225 LYS A N 1
ATOM 1830 C CA . LYS A 1 225 ? 12.571 -20.030 -11.519 1.00 94.88 225 LYS A CA 1
ATOM 1831 C C . LYS A 1 225 ? 11.345 -20.854 -11.938 1.00 94.88 225 LYS A C 1
ATOM 1833 O O . LYS A 1 225 ? 10.280 -20.276 -12.124 1.00 94.88 225 LYS A O 1
ATOM 1838 N N . PRO A 1 226 ? 11.424 -22.194 -11.983 1.00 94.19 226 PRO A N 1
ATOM 1839 C CA . PRO A 1 226 ? 10.352 -23.023 -12.543 1.00 94.19 226 PRO A CA 1
ATOM 1840 C C . PRO A 1 226 ? 9.046 -22.957 -11.741 1.00 94.19 226 PRO A C 1
ATOM 1842 O O . PRO A 1 226 ? 7.966 -22.913 -12.317 1.00 94.19 226 PRO A O 1
ATOM 1845 N N . LEU A 1 227 ? 9.136 -22.919 -10.407 1.00 95.25 227 LEU A N 1
ATOM 1846 C CA . LEU A 1 227 ? 7.956 -22.978 -9.537 1.00 95.25 227 LEU A CA 1
ATOM 1847 C C . LEU A 1 227 ? 7.322 -21.605 -9.294 1.00 95.25 227 LEU A C 1
ATOM 1849 O O . LEU A 1 227 ? 6.102 -21.477 -9.274 1.00 95.25 227 LEU A O 1
ATOM 1853 N N . ILE A 1 228 ? 8.149 -20.577 -9.091 1.00 95.44 228 ILE A N 1
ATOM 1854 C CA . ILE A 1 228 ? 7.684 -19.243 -8.676 1.00 95.44 228 ILE A CA 1
ATOM 1855 C C . ILE A 1 228 ? 7.816 -18.185 -9.771 1.00 95.44 228 ILE A C 1
ATOM 1857 O O . ILE A 1 228 ? 7.275 -17.096 -9.621 1.00 95.44 228 ILE A O 1
ATOM 1861 N N . GLY A 1 229 ? 8.504 -18.488 -10.872 1.00 93.81 229 GLY A N 1
ATOM 1862 C CA . GLY A 1 229 ? 8.792 -17.549 -11.954 1.00 93.81 229 GLY A CA 1
ATOM 1863 C C . GLY A 1 229 ? 7.550 -16.891 -12.550 1.00 93.81 229 GLY A C 1
ATOM 1864 O O . GLY A 1 229 ? 7.502 -15.663 -12.589 1.00 93.81 229 GLY A O 1
ATOM 1865 N N . PRO A 1 230 ? 6.493 -17.647 -12.912 1.00 92.75 230 PRO A N 1
ATOM 1866 C CA . PRO A 1 230 ? 5.257 -17.057 -13.427 1.00 92.75 230 PRO A CA 1
ATOM 1867 C C . PRO A 1 230 ? 4.581 -16.092 -12.443 1.00 92.75 230 PRO A C 1
ATOM 1869 O O . PRO A 1 230 ? 4.015 -15.080 -12.856 1.00 92.75 230 PRO A O 1
ATOM 1872 N N . LEU A 1 231 ? 4.646 -16.383 -11.140 1.00 92.44 231 LEU A N 1
ATOM 1873 C CA . LEU A 1 231 ? 4.123 -15.495 -10.102 1.00 92.44 231 LEU A CA 1
ATOM 1874 C C . LEU A 1 231 ? 4.989 -14.236 -9.978 1.00 92.44 231 LEU A C 1
ATOM 1876 O O . LEU A 1 231 ? 4.452 -13.132 -9.998 1.00 92.44 231 LEU A O 1
ATOM 1880 N N . MET A 1 232 ? 6.312 -14.399 -9.909 1.00 93.56 232 MET A N 1
ATOM 1881 C CA . MET A 1 232 ? 7.269 -13.291 -9.829 1.00 93.56 232 MET A CA 1
ATOM 1882 C C . MET A 1 232 ? 7.175 -12.371 -11.045 1.00 93.56 232 MET A C 1
ATOM 1884 O O . MET A 1 232 ? 7.235 -11.160 -10.888 1.00 93.56 232 MET A O 1
ATOM 1888 N N . MET A 1 233 ? 6.918 -12.926 -12.229 1.00 91.38 233 MET A N 1
ATOM 1889 C CA . MET A 1 233 ? 6.694 -12.152 -13.446 1.00 91.38 233 MET A CA 1
ATOM 1890 C C . MET A 1 233 ? 5.442 -11.278 -13.353 1.00 91.38 233 MET A C 1
ATOM 1892 O O . MET A 1 233 ? 5.465 -10.118 -13.750 1.00 91.38 233 MET A O 1
ATOM 1896 N N . ARG A 1 234 ? 4.335 -11.814 -12.824 1.00 92.19 234 ARG A N 1
ATOM 1897 C CA . ARG A 1 234 ? 3.094 -11.041 -12.626 1.00 92.19 234 ARG A CA 1
ATOM 1898 C C . ARG A 1 234 ? 3.270 -9.955 -11.578 1.00 92.19 234 ARG A C 1
ATOM 1900 O O . ARG A 1 234 ? 2.776 -8.853 -11.770 1.00 92.19 234 ARG A O 1
ATOM 1907 N N . ILE A 1 235 ? 3.963 -10.291 -10.494 1.00 91.62 235 ILE A N 1
ATOM 1908 C CA . ILE A 1 235 ? 4.366 -9.369 -9.435 1.00 91.62 235 ILE A CA 1
ATOM 1909 C C . ILE A 1 235 ? 5.169 -8.229 -10.068 1.00 91.62 235 ILE A C 1
ATOM 1911 O O . ILE A 1 235 ? 4.690 -7.103 -10.047 1.00 91.62 235 ILE A O 1
ATOM 1915 N N . HIS A 1 236 ? 6.294 -8.514 -10.719 1.00 90.38 236 HIS A N 1
ATOM 1916 C CA . HIS A 1 236 ? 7.145 -7.510 -11.361 1.00 90.38 236 HIS A CA 1
ATOM 1917 C C . HIS A 1 236 ? 6.381 -6.629 -12.360 1.00 90.38 236 HIS A C 1
ATOM 1919 O O . HIS A 1 236 ? 6.466 -5.403 -12.315 1.00 90.38 236 HIS A O 1
ATOM 1925 N N . ALA A 1 237 ? 5.569 -7.256 -13.217 1.00 89.50 237 ALA A N 1
ATOM 1926 C CA . ALA A 1 237 ? 4.791 -6.567 -14.238 1.00 89.50 237 ALA A CA 1
ATOM 1927 C C . ALA A 1 237 ? 3.797 -5.549 -13.664 1.00 89.50 237 ALA A C 1
ATOM 1929 O O . ALA A 1 237 ? 3.456 -4.599 -14.362 1.00 89.50 237 ALA A O 1
ATOM 1930 N N . LEU A 1 238 ? 3.318 -5.722 -12.424 1.00 92.12 238 LEU A N 1
ATOM 1931 C CA . LEU A 1 238 ? 2.387 -4.774 -11.812 1.00 92.12 238 LEU A CA 1
ATOM 1932 C C . LEU A 1 238 ? 2.989 -3.373 -11.753 1.00 92.12 238 LEU A C 1
ATOM 1934 O O . LEU A 1 238 ? 2.473 -2.464 -12.405 1.00 92.12 238 LEU A O 1
ATOM 1938 N N . HIS A 1 239 ? 4.101 -3.232 -11.034 1.00 91.81 239 HIS A N 1
ATOM 1939 C CA . HIS A 1 239 ? 4.755 -1.940 -10.842 1.00 91.81 239 HIS A CA 1
ATOM 1940 C C . HIS A 1 239 ? 5.471 -1.469 -12.108 1.00 91.81 239 HIS A C 1
ATOM 1942 O O . HIS A 1 239 ? 5.393 -0.301 -12.472 1.00 91.81 239 HIS A O 1
ATOM 1948 N N . PHE A 1 240 ? 6.065 -2.386 -12.872 1.00 87.81 240 PHE A N 1
ATOM 1949 C CA . PHE A 1 240 ? 6.701 -2.042 -14.145 1.00 87.81 240 PHE A CA 1
ATOM 1950 C C . PHE A 1 240 ? 5.720 -1.369 -15.127 1.00 87.81 240 PHE A C 1
ATOM 1952 O O . PHE A 1 240 ? 6.010 -0.329 -15.715 1.00 87.81 240 PHE A O 1
ATOM 1959 N N . VAL A 1 241 ? 4.505 -1.911 -15.264 1.00 87.56 241 VAL A N 1
ATOM 1960 C CA . VAL A 1 241 ? 3.456 -1.321 -16.114 1.00 87.56 241 VAL A CA 1
ATOM 1961 C C . VAL A 1 241 ? 2.910 -0.023 -15.544 1.00 87.56 241 VAL A C 1
ATOM 1963 O O . VAL A 1 241 ? 2.507 0.852 -16.309 1.00 87.56 241 VAL A O 1
ATOM 1966 N N . HIS A 1 242 ? 2.884 0.110 -14.222 1.00 91.81 242 HIS A N 1
ATOM 1967 C CA . HIS A 1 242 ? 2.525 1.362 -13.579 1.00 91.81 242 HIS A CA 1
ATOM 1968 C C . HIS A 1 242 ? 3.496 2.489 -13.974 1.00 91.81 242 HIS A C 1
ATOM 1970 O O . HIS A 1 242 ? 3.056 3.585 -14.318 1.00 91.81 242 HIS A O 1
ATOM 1976 N N . HIS A 1 243 ? 4.800 2.209 -14.051 1.00 87.00 243 HIS A N 1
ATOM 1977 C CA . HIS A 1 243 ? 5.780 3.177 -14.555 1.00 87.00 243 HIS A CA 1
ATOM 1978 C C . HIS A 1 243 ? 5.601 3.494 -16.047 1.00 87.00 243 HIS A C 1
ATOM 1980 O O . HIS A 1 243 ? 5.677 4.660 -16.425 1.00 87.00 243 HIS A O 1
ATOM 1986 N N . LEU A 1 244 ? 5.230 2.510 -16.877 1.00 83.62 244 LEU A N 1
ATOM 1987 C CA . LEU A 1 244 ? 4.858 2.748 -18.284 1.00 83.62 244 LEU A CA 1
ATOM 1988 C C . LEU A 1 244 ? 3.583 3.594 -18.439 1.00 83.62 244 LEU A C 1
ATOM 1990 O O . LEU A 1 244 ? 3.439 4.370 -19.385 1.00 83.62 244 LEU A O 1
ATOM 1994 N N . ASN A 1 245 ? 2.611 3.408 -17.547 1.00 86.31 245 ASN A N 1
ATOM 1995 C CA . ASN A 1 245 ? 1.367 4.161 -17.523 1.00 86.31 245 ASN A CA 1
ATOM 1996 C C . ASN A 1 245 ? 0.854 4.314 -16.091 1.00 86.31 245 ASN A C 1
ATOM 1998 O O . ASN A 1 245 ? 0.150 3.451 -15.562 1.00 86.31 245 ASN A O 1
ATOM 2002 N N . ARG A 1 246 ? 1.086 5.504 -15.537 1.00 88.88 246 ARG A N 1
ATOM 2003 C CA . ARG A 1 246 ? 0.769 5.893 -14.153 1.00 88.88 246 ARG A CA 1
ATOM 2004 C C . ARG A 1 246 ? -0.723 5.862 -13.790 1.00 88.88 246 ARG A C 1
ATOM 2006 O O . ARG A 1 246 ? -1.109 6.169 -12.670 1.00 88.88 246 ARG A O 1
ATOM 2013 N N . ARG A 1 247 ? -1.611 5.536 -14.738 1.00 89.62 247 ARG A N 1
ATOM 2014 C CA . ARG A 1 247 ? -3.057 5.342 -14.508 1.00 89.62 247 ARG A CA 1
ATOM 2015 C C . ARG A 1 247 ? -3.451 3.869 -14.371 1.00 89.62 247 ARG A C 1
ATOM 2017 O O . ARG A 1 247 ? -4.645 3.569 -14.288 1.00 89.62 247 ARG A O 1
ATOM 2024 N N . ARG A 1 248 ? -2.490 2.952 -14.440 1.00 92.25 248 ARG A N 1
ATOM 2025 C CA . ARG A 1 248 ? -2.679 1.499 -14.368 1.00 92.25 248 ARG A CA 1
ATOM 2026 C C . ARG A 1 248 ? -1.929 0.939 -13.164 1.00 92.25 248 ARG A C 1
ATOM 2028 O O . ARG A 1 248 ? -0.985 1.571 -12.704 1.00 92.25 248 ARG A O 1
ATOM 2035 N N . ASN A 1 249 ? -2.367 -0.230 -12.690 1.00 94.88 249 ASN A N 1
ATOM 2036 C CA . ASN A 1 249 ? -1.714 -0.995 -11.619 1.00 94.88 249 ASN A CA 1
ATOM 2037 C C . ASN A 1 249 ? -1.317 -0.139 -10.401 1.00 94.88 249 ASN A C 1
ATOM 2039 O O . ASN A 1 249 ? -0.154 -0.060 -10.030 1.00 94.88 249 ASN A O 1
ATOM 2043 N N . LEU A 1 250 ? -2.292 0.553 -9.821 1.00 95.19 250 LEU A N 1
ATOM 2044 C CA . LEU A 1 250 ? -2.106 1.520 -8.742 1.00 95.19 250 LEU A CA 1
ATOM 2045 C C . LEU A 1 250 ? -1.961 0.859 -7.361 1.00 95.19 250 LEU A C 1
ATOM 2047 O O . LEU A 1 250 ? -1.506 1.502 -6.423 1.00 95.19 250 LEU A O 1
ATOM 2051 N N . ASN A 1 251 ? -2.343 -0.404 -7.184 1.00 96.31 251 ASN A N 1
ATOM 2052 C CA . ASN A 1 251 ? -1.959 -1.170 -6.008 1.00 96.31 251 ASN A CA 1
ATOM 2053 C C . ASN A 1 251 ? -0.527 -1.689 -6.166 1.00 96.31 251 ASN A C 1
ATOM 2055 O O . ASN A 1 251 ? -0.232 -2.492 -7.050 1.00 96.31 251 ASN A O 1
ATOM 2059 N N . VAL A 1 252 ? 0.323 -1.295 -5.227 1.00 94.25 252 VAL A N 1
ATOM 2060 C CA . VAL A 1 252 ? 1.652 -1.852 -4.984 1.00 94.25 252 VAL A CA 1
ATOM 2061 C C . VAL A 1 252 ? 1.547 -2.984 -3.954 1.00 94.25 252 VAL A C 1
ATOM 2063 O O . VAL A 1 252 ? 1.972 -4.111 -4.208 1.00 94.25 252 VAL A O 1
ATOM 2066 N N . GLY A 1 253 ? 0.935 -2.705 -2.797 1.00 93.88 253 GLY A N 1
ATOM 2067 C CA . GLY A 1 253 ? 0.742 -3.657 -1.701 1.00 93.88 253 GLY A CA 1
ATOM 2068 C C . GLY A 1 253 ? -0.542 -4.472 -1.848 1.00 93.88 253 GLY A C 1
ATOM 2069 O O . GLY A 1 253 ? -0.517 -5.696 -1.699 1.00 93.88 253 GLY A O 1
ATOM 2070 N N . GLY A 1 254 ? -1.656 -3.812 -2.170 1.00 95.25 254 GLY A N 1
ATOM 2071 C CA . GLY A 1 254 ? -2.957 -4.450 -2.376 1.00 95.25 254 GLY A CA 1
ATOM 2072 C C . GLY A 1 254 ? -3.440 -5.268 -1.169 1.00 95.25 254 GLY A C 1
ATOM 2073 O O . GLY A 1 254 ? -3.022 -5.064 -0.030 1.00 95.25 254 GLY A O 1
ATOM 2074 N N . LEU A 1 255 ? -4.326 -6.238 -1.411 1.00 96.06 255 LEU A N 1
ATOM 2075 C CA . LEU A 1 255 ? -4.730 -7.216 -0.398 1.00 96.06 255 LEU A CA 1
ATOM 2076 C C . LEU A 1 255 ? -3.771 -8.409 -0.462 1.00 96.06 255 LEU A C 1
ATOM 2078 O O . LEU A 1 255 ? -3.972 -9.321 -1.258 1.00 96.06 255 LEU A O 1
ATOM 2082 N N . PHE A 1 256 ? -2.707 -8.390 0.343 1.00 93.56 256 PHE A N 1
ATOM 2083 C CA . PHE A 1 256 ? -1.652 -9.418 0.316 1.00 93.56 256 PHE A CA 1
ATOM 2084 C C . PHE A 1 256 ? -1.034 -9.610 -1.084 1.00 93.56 256 PHE A C 1
ATOM 2086 O O . PHE A 1 256 ? -0.927 -10.733 -1.574 1.00 93.56 256 PHE A O 1
ATOM 2093 N N . LEU A 1 257 ? -0.635 -8.514 -1.741 1.00 93.62 257 LEU A N 1
ATOM 2094 C CA . LEU A 1 257 ? -0.102 -8.468 -3.114 1.00 93.62 257 LEU A CA 1
ATOM 2095 C C . LEU A 1 257 ? -1.124 -8.774 -4.217 1.00 93.62 257 LEU A C 1
ATOM 2097 O O . LEU A 1 257 ? -0.772 -8.763 -5.398 1.00 93.62 257 LEU A O 1
ATOM 2101 N N . VAL A 1 258 ? -2.390 -9.017 -3.866 1.00 95.31 258 VAL A N 1
ATOM 2102 C CA . VAL A 1 258 ? -3.477 -9.087 -4.842 1.00 95.31 258 VAL A CA 1
ATOM 2103 C C . VAL A 1 258 ? -3.946 -7.658 -5.145 1.00 95.31 258 VAL A C 1
ATOM 2105 O O . VAL A 1 258 ? -4.415 -6.973 -4.230 1.00 95.31 258 VAL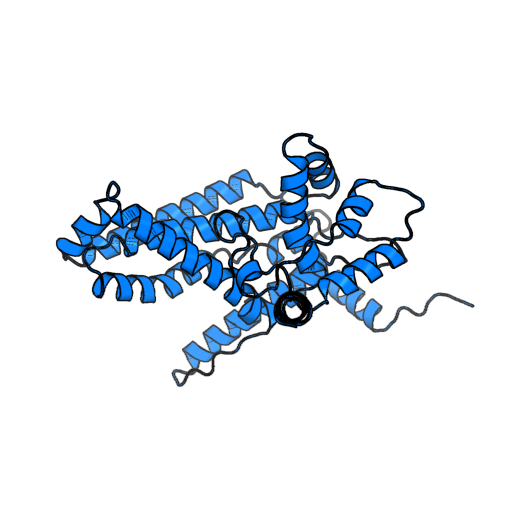 A O 1
ATOM 2108 N N . PRO A 1 259 ? -3.874 -7.194 -6.408 1.00 95.69 259 PRO A N 1
ATOM 2109 C CA . PRO A 1 259 ? -4.223 -5.829 -6.807 1.00 95.69 259 PRO A CA 1
ATOM 2110 C C . PRO A 1 259 ? -5.748 -5.686 -6.945 1.00 95.69 259 PRO A C 1
ATOM 2112 O O . PRO A 1 259 ? -6.294 -5.426 -8.018 1.00 95.69 259 PRO A O 1
ATOM 2115 N N . LEU A 1 260 ? -6.470 -5.978 -5.864 1.00 96.75 260 LEU A N 1
ATOM 2116 C CA . LEU A 1 260 ? -7.916 -6.166 -5.892 1.00 96.75 260 LEU A CA 1
ATOM 2117 C C . LEU A 1 260 ? -8.658 -4.886 -6.290 1.00 96.75 260 LEU A C 1
ATOM 2119 O O . LEU A 1 260 ? -9.639 -4.964 -7.033 1.00 96.75 260 LEU A O 1
ATOM 2123 N N . ALA A 1 261 ? -8.187 -3.713 -5.860 1.00 96.88 261 ALA A N 1
ATOM 2124 C CA . ALA A 1 261 ? -8.799 -2.457 -6.273 1.00 96.88 261 ALA A CA 1
ATOM 2125 C C . ALA A 1 261 ? -8.559 -2.196 -7.768 1.00 96.88 261 ALA A C 1
ATOM 2127 O O . ALA A 1 261 ? -9.492 -1.807 -8.469 1.00 96.88 261 ALA A O 1
ATOM 2128 N N . ASP A 1 262 ? -7.374 -2.514 -8.301 1.00 96.31 262 ASP A N 1
ATOM 2129 C CA . ASP A 1 262 ? -7.129 -2.398 -9.742 1.00 96.31 262 ASP A CA 1
ATOM 2130 C C . ASP A 1 262 ? -7.991 -3.333 -10.583 1.00 96.31 262 ASP A C 1
ATOM 2132 O O . ASP A 1 262 ? -8.436 -2.964 -11.671 1.00 96.31 262 ASP A O 1
ATOM 2136 N N . ILE A 1 263 ? -8.226 -4.552 -10.099 1.00 95.00 263 ILE A N 1
ATOM 2137 C CA . ILE A 1 263 ? -9.144 -5.495 -10.743 1.00 95.00 263 ILE A CA 1
ATOM 2138 C C . ILE A 1 263 ? -10.559 -4.908 -10.719 1.00 95.00 263 ILE A C 1
ATOM 2140 O O . ILE A 1 263 ? -11.228 -4.874 -11.751 1.00 95.00 263 ILE A O 1
ATOM 2144 N N . THR A 1 264 ? -10.984 -4.383 -9.568 1.00 95.75 264 THR A N 1
ATOM 2145 C CA . THR A 1 264 ? -12.327 -3.819 -9.364 1.00 95.75 264 THR A CA 1
ATOM 2146 C C . THR A 1 264 ? -12.588 -2.604 -10.257 1.00 95.75 264 THR A C 1
ATOM 2148 O O . THR A 1 264 ? -13.654 -2.499 -10.861 1.00 95.75 264 THR A O 1
ATOM 2151 N N . PHE A 1 265 ? -11.615 -1.699 -10.397 1.00 94.31 265 PHE A N 1
ATOM 2152 C CA . PHE A 1 265 ? -11.729 -0.504 -11.243 1.00 94.31 265 PHE A CA 1
ATOM 2153 C C . PHE A 1 265 ? -11.234 -0.719 -12.685 1.00 94.31 265 PHE A C 1
ATOM 2155 O O . PHE A 1 265 ? -11.296 0.193 -13.516 1.00 94.31 265 PHE A O 1
ATOM 2162 N N . GLY A 1 266 ? -10.771 -1.929 -13.009 1.00 92.06 266 GLY A N 1
ATOM 2163 C CA . GLY A 1 266 ? -10.298 -2.329 -14.333 1.00 92.06 266 GLY A CA 1
ATOM 2164 C C . GLY A 1 266 ? -8.977 -1.677 -14.771 1.00 92.06 266 GLY A C 1
ATOM 2165 O O . GLY A 1 266 ? -8.646 -1.665 -15.963 1.00 92.06 266 GLY A O 1
AT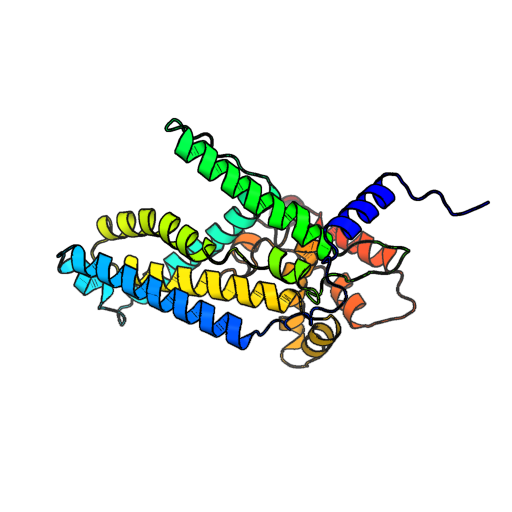OM 2166 N N . THR A 1 267 ? -8.203 -1.129 -13.842 1.00 93.31 267 THR A N 1
ATOM 2167 C CA . THR A 1 267 ? -6.864 -0.573 -14.081 1.00 93.31 267 THR A CA 1
ATOM 2168 C C . THR A 1 267 ? -5.765 -1.635 -14.088 1.00 93.31 267 THR A C 1
ATOM 2170 O O . THR A 1 267 ? -4.654 -1.312 -14.502 1.00 93.31 267 THR A O 1
ATOM 2173 N N . TYR A 1 268 ? -6.073 -2.889 -13.727 1.00 94.00 268 TYR A N 1
ATOM 2174 C CA . TYR A 1 268 ? -5.120 -4.004 -13.770 1.00 94.00 268 TYR A CA 1
ATOM 2175 C C . TYR A 1 268 ? -4.703 -4.359 -15.206 1.00 94.00 268 TYR A C 1
ATOM 2177 O O . TYR A 1 268 ? -5.557 -4.650 -16.048 1.00 94.00 268 TYR A O 1
ATOM 2185 N N . ARG A 1 269 ? -3.403 -4.385 -15.502 1.00 91.94 269 ARG A N 1
ATOM 2186 C CA . ARG A 1 269 ? -2.826 -4.741 -16.805 1.00 91.94 269 ARG A CA 1
ATOM 2187 C C . ARG A 1 269 ? -1.615 -5.653 -16.644 1.00 91.94 269 ARG A C 1
ATOM 2189 O O . ARG A 1 269 ? -0.763 -5.423 -15.792 1.00 91.94 269 ARG A O 1
ATOM 2196 N N . TYR A 1 270 ? -1.538 -6.661 -17.510 1.00 90.38 270 TYR A N 1
ATOM 2197 C CA . TYR A 1 270 ? -0.425 -7.603 -17.598 1.00 90.38 270 TYR A CA 1
ATOM 2198 C C . TYR A 1 270 ? -0.055 -7.812 -19.076 1.00 90.38 270 TYR A C 1
ATOM 2200 O O . TYR A 1 270 ? -0.658 -8.667 -19.732 1.00 90.38 270 TYR A O 1
ATOM 2208 N N . PRO A 1 271 ? 0.889 -7.026 -19.626 1.00 82.75 271 PRO A N 1
ATOM 2209 C CA . PRO A 1 271 ? 1.300 -7.127 -21.021 1.00 82.75 271 PRO A CA 1
ATOM 2210 C C . PRO A 1 271 ? 2.205 -8.349 -21.193 1.00 82.75 271 PRO A C 1
ATOM 2212 O O . PRO A 1 271 ? 3.430 -8.257 -21.151 1.00 82.75 271 PRO A O 1
ATOM 2215 N N . ARG A 1 272 ? 1.590 -9.524 -21.345 1.00 84.31 272 ARG A N 1
ATOM 2216 C CA . ARG A 1 272 ? 2.292 -10.812 -21.439 1.00 84.31 272 ARG A CA 1
ATOM 2217 C C . ARG A 1 272 ? 3.406 -10.791 -22.491 1.00 84.31 272 ARG A C 1
ATOM 2219 O O . ARG A 1 272 ? 4.511 -11.212 -22.178 1.00 84.31 272 ARG A O 1
ATOM 2226 N N . THR A 1 273 ? 3.125 -10.271 -23.686 1.00 81.12 273 THR A N 1
ATOM 2227 C CA . THR A 1 273 ? 4.086 -10.209 -24.801 1.00 81.12 273 THR A CA 1
ATOM 2228 C C . THR A 1 273 ? 5.327 -9.399 -24.439 1.00 81.12 273 THR A C 1
ATOM 2230 O O . THR A 1 273 ? 6.443 -9.845 -24.683 1.00 81.12 273 THR A O 1
ATOM 2233 N N . LEU A 1 274 ? 5.144 -8.255 -23.771 1.00 82.75 274 LEU A N 1
ATOM 2234 C CA . LEU A 1 274 ? 6.246 -7.435 -23.273 1.00 82.75 274 LEU A CA 1
ATOM 2235 C C . LEU A 1 274 ? 7.087 -8.184 -22.239 1.00 82.75 274 LEU A C 1
ATOM 2237 O O . LEU A 1 274 ? 8.308 -8.142 -22.309 1.00 82.75 274 LEU A O 1
ATOM 2241 N N . MET A 1 275 ? 6.446 -8.881 -21.298 1.00 85.75 275 MET A N 1
ATOM 2242 C CA . MET A 1 275 ? 7.155 -9.607 -20.240 1.00 85.75 275 MET A CA 1
ATOM 2243 C C . MET A 1 275 ? 7.900 -10.843 -20.763 1.00 85.75 275 MET A C 1
ATOM 2245 O O . MET A 1 275 ? 8.984 -11.161 -20.278 1.00 85.75 275 MET A O 1
ATOM 2249 N N . GLU A 1 276 ? 7.325 -11.545 -21.740 1.00 86.00 276 GLU A N 1
ATOM 2250 C CA . GLU A 1 276 ? 7.948 -12.700 -22.396 1.00 86.00 276 GLU A CA 1
ATOM 2251 C C . GLU A 1 276 ? 9.155 -12.263 -23.236 1.00 86.00 276 GLU A C 1
ATOM 2253 O O . GLU A 1 276 ? 10.234 -12.831 -23.071 1.00 86.00 276 GLU A O 1
ATOM 2258 N N . ALA A 1 277 ? 9.009 -11.202 -24.041 1.00 82.69 277 ALA A N 1
ATOM 2259 C CA . ALA A 1 277 ? 10.117 -10.599 -24.780 1.00 82.69 277 ALA A CA 1
ATOM 2260 C C . ALA A 1 277 ? 11.208 -10.091 -23.829 1.00 82.69 277 ALA A C 1
ATOM 2262 O O . ALA A 1 277 ? 12.390 -10.368 -24.024 1.00 82.69 277 ALA A O 1
ATOM 2263 N N . TRP A 1 278 ? 10.815 -9.389 -22.755 1.00 83.88 278 TRP A N 1
ATOM 2264 C CA . TRP A 1 278 ? 11.736 -8.931 -21.714 1.00 83.88 278 TRP A CA 1
ATOM 2265 C C . TRP A 1 278 ? 12.565 -10.096 -21.182 1.00 83.88 278 TRP A C 1
ATOM 2267 O O . TRP A 1 278 ? 13.785 -9.988 -21.153 1.00 83.88 278 TRP A O 1
ATOM 2277 N N . LEU A 1 279 ? 11.957 -11.240 -20.862 1.00 84.44 279 LEU A N 1
ATOM 2278 C CA . LEU A 1 279 ? 12.675 -12.389 -20.308 1.00 84.44 279 LEU A CA 1
ATOM 2279 C C . LEU A 1 279 ? 13.586 -13.126 -21.311 1.00 84.44 279 LEU A C 1
ATOM 2281 O O . LEU A 1 279 ? 14.584 -13.713 -20.870 1.00 84.44 279 LEU A O 1
ATOM 2285 N N . SER A 1 280 ? 13.246 -13.131 -22.608 1.00 80.81 280 SER A N 1
ATOM 2286 C CA . SER A 1 280 ? 13.938 -13.926 -23.638 1.00 80.81 280 SER A CA 1
ATOM 2287 C C . SER A 1 280 ? 15.285 -13.353 -24.083 1.00 80.81 280 SER A C 1
ATOM 2289 O O . SER A 1 280 ? 16.114 -14.115 -24.568 1.00 80.81 280 SER A O 1
ATOM 2291 N N . GLU A 1 281 ? 15.530 -12.052 -23.881 1.00 70.19 281 GLU A N 1
ATOM 2292 C CA . GLU A 1 281 ? 16.788 -11.371 -24.255 1.00 70.19 281 GLU A CA 1
ATOM 2293 C C . GLU A 1 281 ? 17.157 -11.498 -25.741 1.00 70.19 281 GLU A C 1
ATOM 2295 O O . GLU A 1 281 ? 18.327 -11.363 -26.093 1.00 70.19 281 GLU A O 1
ATOM 2300 N N . GLU A 1 282 ? 16.192 -11.742 -26.634 1.00 68.06 282 GLU A N 1
ATOM 2301 C CA . GLU A 1 282 ? 16.505 -11.932 -28.052 1.00 68.06 282 GLU A CA 1
ATOM 2302 C C . GLU A 1 282 ? 17.133 -10.653 -28.647 1.00 68.06 282 GLU A C 1
ATOM 2304 O O . GLU A 1 282 ? 16.446 -9.626 -28.737 1.00 68.06 282 GLU A O 1
ATOM 2309 N N . PRO A 1 283 ? 18.411 -10.690 -29.093 1.00 53.94 283 PRO A N 1
ATOM 2310 C CA . PRO A 1 283 ? 19.134 -9.503 -29.567 1.00 53.94 283 PRO A CA 1
ATOM 2311 C C . PRO A 1 283 ? 18.505 -8.848 -30.805 1.00 53.94 283 PRO A C 1
ATOM 2313 O O . PRO A 1 283 ? 18.781 -7.690 -31.101 1.00 53.94 283 PRO A O 1
ATOM 2316 N N . SER A 1 284 ? 17.665 -9.591 -31.532 1.00 57.97 284 SER A N 1
ATOM 2317 C CA . SER A 1 284 ? 16.937 -9.157 -32.728 1.00 57.97 284 SER A CA 1
ATOM 2318 C C . SER A 1 284 ? 15.537 -8.606 -32.445 1.00 57.97 284 SER A C 1
ATOM 2320 O O . SER A 1 284 ? 14.813 -8.294 -33.390 1.00 57.97 284 SER A O 1
ATOM 2322 N N . THR A 1 285 ? 15.121 -8.511 -31.179 1.00 66.44 285 THR A N 1
ATOM 2323 C CA . THR A 1 285 ? 13.780 -8.024 -30.834 1.00 66.44 285 THR A CA 1
ATOM 2324 C C . THR A 1 285 ? 13.638 -6.559 -31.234 1.00 66.44 285 THR A C 1
ATOM 2326 O O . THR A 1 285 ? 14.344 -5.693 -30.714 1.00 66.44 285 THR A O 1
ATOM 2329 N N . ASP A 1 286 ? 12.680 -6.254 -32.115 1.00 75.50 286 ASP A N 1
ATOM 2330 C CA . ASP A 1 286 ? 12.249 -4.874 -32.338 1.00 75.50 286 ASP A CA 1
ATOM 2331 C C . ASP A 1 286 ? 11.461 -4.385 -31.115 1.00 75.50 286 ASP A C 1
ATOM 2333 O O . ASP A 1 286 ? 10.229 -4.429 -31.050 1.00 75.50 286 ASP A O 1
ATOM 2337 N N . TRP A 1 287 ? 12.199 -3.901 -30.117 1.00 73.00 287 TRP A N 1
ATOM 2338 C CA . TRP A 1 287 ? 11.645 -3.360 -28.881 1.00 73.00 287 TRP A CA 1
ATOM 2339 C C . TRP A 1 287 ? 10.655 -2.225 -29.116 1.00 73.00 287 TRP A C 1
ATOM 2341 O O . TRP A 1 287 ? 9.776 -2.006 -28.285 1.00 73.00 287 TRP A O 1
ATOM 2351 N N . ARG A 1 288 ? 10.746 -1.505 -30.242 1.00 69.88 288 ARG A N 1
ATOM 2352 C CA . ARG A 1 288 ? 9.781 -0.448 -30.555 1.00 69.88 288 ARG A CA 1
ATOM 2353 C C . ARG A 1 288 ? 8.423 -1.041 -30.892 1.00 69.88 288 ARG A C 1
ATOM 2355 O O . ARG A 1 288 ? 7.431 -0.534 -30.373 1.00 69.88 288 ARG A O 1
ATOM 2362 N N . ALA A 1 289 ? 8.384 -2.095 -31.703 1.00 75.50 289 ALA A N 1
ATOM 2363 C CA . ALA A 1 289 ? 7.149 -2.794 -32.041 1.00 75.50 289 ALA A CA 1
ATOM 2364 C C . ALA A 1 289 ? 6.515 -3.438 -30.797 1.00 75.50 289 ALA A C 1
ATOM 2366 O O . ALA A 1 289 ? 5.336 -3.209 -30.524 1.00 75.50 289 ALA A O 1
ATOM 2367 N N . VAL A 1 290 ? 7.316 -4.141 -29.986 1.00 75.62 290 VAL A N 1
ATOM 2368 C CA . VAL A 1 290 ? 6.851 -4.781 -28.741 1.00 75.62 290 VAL A CA 1
ATOM 2369 C C . VAL A 1 290 ? 6.290 -3.749 -27.757 1.00 75.62 290 VAL A C 1
ATOM 2371 O O . VAL A 1 290 ? 5.203 -3.935 -27.208 1.00 75.62 290 VAL A O 1
ATOM 2374 N N . LEU A 1 291 ? 6.986 -2.623 -27.555 1.00 73.44 291 LEU A N 1
ATOM 2375 C CA . LEU A 1 291 ? 6.507 -1.552 -26.676 1.00 73.44 291 LEU A CA 1
ATOM 2376 C C . LEU A 1 291 ? 5.259 -0.864 -27.229 1.00 73.44 291 LEU A C 1
ATOM 2378 O O . LEU A 1 291 ? 4.359 -0.550 -26.458 1.00 73.44 291 LEU A O 1
ATOM 2382 N N . GLN A 1 292 ? 5.173 -0.624 -28.539 1.00 77.44 292 GLN A N 1
ATOM 2383 C CA . GLN A 1 292 ? 3.976 -0.036 -29.144 1.00 77.44 292 GLN A CA 1
ATOM 2384 C C . GLN A 1 292 ? 2.754 -0.933 -28.951 1.00 77.44 292 GLN A C 1
ATOM 2386 O O . GLN A 1 292 ? 1.702 -0.441 -28.538 1.00 77.44 292 GLN A O 1
ATOM 2391 N N . GLU A 1 293 ? 2.893 -2.236 -29.188 1.00 78.56 293 GLU A N 1
ATOM 2392 C CA . GLU A 1 293 ? 1.820 -3.200 -28.953 1.00 78.56 293 GLU A CA 1
ATOM 2393 C C . GLU A 1 293 ? 1.412 -3.225 -27.474 1.00 78.56 293 GLU A C 1
ATOM 2395 O O . GLU A 1 293 ? 0.224 -3.122 -27.152 1.00 78.56 293 GLU A O 1
ATOM 2400 N N . ALA A 1 294 ? 2.391 -3.267 -26.569 1.00 77.31 294 ALA A N 1
ATOM 2401 C CA . ALA A 1 294 ? 2.141 -3.258 -25.136 1.00 77.31 294 ALA A CA 1
ATOM 2402 C C . ALA A 1 294 ? 1.454 -1.967 -24.673 1.00 77.31 294 ALA A C 1
ATOM 2404 O O . ALA A 1 294 ? 0.494 -2.024 -23.913 1.00 77.31 294 ALA A O 1
ATOM 2405 N N . ILE A 1 295 ? 1.883 -0.798 -25.158 1.00 78.19 295 ILE A N 1
ATOM 2406 C CA . ILE A 1 295 ? 1.254 0.494 -24.850 1.00 78.19 295 ILE A CA 1
ATOM 2407 C C . ILE A 1 295 ? -0.195 0.509 -25.336 1.00 78.19 295 ILE A C 1
ATOM 2409 O O . ILE A 1 295 ? -1.079 0.976 -24.613 1.00 78.19 295 ILE A O 1
ATOM 2413 N N . VAL A 1 296 ? -0.467 -0.013 -26.537 1.00 80.50 296 VAL A N 1
ATOM 2414 C CA . VAL A 1 296 ? -1.837 -0.151 -27.046 1.00 80.50 296 VAL A CA 1
ATOM 2415 C C . VAL A 1 296 ? -2.661 -1.035 -26.112 1.00 80.50 296 VAL A C 1
ATOM 2417 O O . VAL A 1 296 ? -3.766 -0.640 -25.736 1.00 80.50 296 VAL A O 1
ATOM 2420 N N . ASP A 1 297 ? -2.135 -2.183 -25.687 1.00 78.81 297 ASP A N 1
ATOM 2421 C CA . ASP A 1 297 ? -2.832 -3.096 -24.776 1.00 78.81 297 ASP A CA 1
ATOM 2422 C C . ASP A 1 297 ? -3.085 -2.482 -23.385 1.00 78.81 297 ASP A C 1
ATOM 2424 O O . ASP A 1 297 ? -4.212 -2.473 -22.883 1.00 78.81 297 ASP A O 1
ATOM 2428 N N . ILE A 1 298 ? -2.070 -1.843 -22.798 1.00 80.56 298 ILE A N 1
ATOM 2429 C CA . ILE A 1 298 ? -2.147 -1.125 -21.517 1.00 80.56 298 ILE A CA 1
ATOM 2430 C C . ILE A 1 298 ? -3.197 0.002 -21.583 1.00 80.56 298 ILE A C 1
ATOM 2432 O O . ILE A 1 298 ? -3.956 0.231 -20.628 1.00 80.56 298 ILE A O 1
ATOM 2436 N N . ASN A 1 299 ? -3.283 0.701 -22.718 1.00 79.75 299 ASN A N 1
ATOM 2437 C CA . ASN A 1 299 ? -4.205 1.816 -22.917 1.00 79.75 299 ASN A CA 1
ATOM 2438 C C . ASN A 1 299 ? -5.638 1.393 -23.243 1.00 79.75 299 ASN A C 1
ATOM 2440 O O . ASN A 1 299 ? -6.557 2.175 -22.978 1.00 79.75 299 ASN A O 1
ATOM 2444 N N . ARG A 1 300 ? -5.875 0.173 -23.745 1.00 77.38 300 ARG A N 1
ATOM 2445 C CA . ARG A 1 300 ? -7.240 -0.325 -23.985 1.00 77.38 300 ARG A CA 1
ATOM 2446 C C . ARG A 1 300 ? -8.061 -0.207 -22.704 1.00 77.38 300 ARG A C 1
ATOM 2448 O O . ARG A 1 300 ? -7.627 -0.616 -21.633 1.00 77.38 300 ARG A O 1
ATOM 2455 N N . SER A 1 301 ? -9.243 0.405 -22.784 1.00 57.75 301 SER A N 1
ATOM 2456 C CA . SER A 1 301 ? -10.155 0.537 -21.642 1.00 57.75 301 SER A CA 1
ATOM 2457 C C . SER A 1 301 ? -10.720 -0.839 -21.259 1.00 57.75 301 SER A C 1
ATOM 2459 O O . SER A 1 301 ? -11.135 -1.582 -22.148 1.00 57.75 301 SER A O 1
ATOM 2461 N N . PRO A 1 302 ? -10.781 -1.194 -19.962 1.00 56.75 302 PRO A N 1
ATOM 2462 C CA . PRO A 1 302 ? -11.342 -2.483 -19.532 1.00 56.75 302 PRO A CA 1
ATOM 2463 C C . PRO A 1 302 ? -12.841 -2.587 -19.882 1.00 56.75 302 PRO A C 1
ATOM 2465 O O . PRO A 1 302 ? -13.340 -3.649 -20.256 1.00 56.75 302 PRO A O 1
ATOM 2468 N N . TRP A 1 303 ? -13.551 -1.454 -19.853 1.00 48.56 303 TRP A N 1
ATOM 2469 C CA . TRP A 1 303 ? -14.998 -1.389 -20.040 1.00 48.56 303 TRP A CA 1
ATOM 2470 C C . TRP A 1 303 ? -15.433 -1.576 -21.496 1.00 48.56 303 TRP A C 1
ATOM 2472 O O . TRP A 1 303 ? -16.526 -2.082 -21.746 1.00 48.56 303 TRP A O 1
ATOM 2482 N N . SER A 1 304 ? -14.593 -1.235 -22.478 1.00 46.19 304 SER A N 1
ATOM 2483 C CA . SER A 1 304 ? -14.979 -1.370 -23.886 1.00 46.19 304 SER A CA 1
ATOM 2484 C C . SER A 1 304 ? -14.908 -2.810 -24.398 1.00 46.19 304 SER A C 1
ATOM 2486 O O . SER A 1 304 ? -15.594 -3.117 -25.369 1.00 46.19 304 SER A O 1
ATOM 2488 N N . PHE A 1 305 ? -14.148 -3.709 -23.759 1.00 43.84 305 PHE A N 1
ATOM 2489 C CA . PHE A 1 305 ? -13.962 -5.079 -24.254 1.00 43.84 305 PHE A CA 1
ATOM 2490 C C . PHE A 1 305 ? -14.760 -6.132 -23.474 1.00 43.84 305 PHE A C 1
ATOM 2492 O O . PHE A 1 305 ? -15.389 -6.999 -24.085 1.00 43.84 305 PHE A O 1
ATOM 2499 N N . GLN A 1 306 ? -14.814 -6.061 -22.139 1.00 44.78 306 GLN A N 1
ATOM 2500 C CA . GLN A 1 306 ? -15.542 -7.064 -21.350 1.00 44.78 306 GLN A CA 1
ATOM 2501 C C . GLN A 1 306 ? -17.060 -6.897 -21.436 1.00 44.78 306 GLN A C 1
ATOM 2503 O O . GLN A 1 306 ? -17.746 -7.885 -21.687 1.00 44.78 306 GLN A O 1
ATOM 2508 N N . ILE A 1 307 ? -17.595 -5.673 -21.352 1.00 48.28 307 ILE A N 1
ATOM 2509 C CA . ILE A 1 307 ? -19.036 -5.453 -21.546 1.00 48.28 307 ILE A CA 1
ATOM 2510 C C . ILE A 1 307 ? -19.428 -5.770 -22.983 1.00 48.28 307 ILE A C 1
ATOM 2512 O O . ILE A 1 307 ? -20.368 -6.525 -23.185 1.00 48.28 307 ILE A O 1
ATOM 2516 N N . ARG A 1 308 ? -18.690 -5.285 -23.992 1.00 47.91 308 ARG A N 1
ATOM 2517 C CA . ARG A 1 308 ? -19.050 -5.562 -25.393 1.00 47.91 308 ARG A CA 1
ATOM 2518 C C . ARG A 1 308 ? -18.947 -7.040 -25.743 1.00 47.91 308 ARG A C 1
ATOM 2520 O O . ARG A 1 308 ? -19.838 -7.532 -26.413 1.00 47.91 308 ARG A O 1
ATOM 2527 N N . SER A 1 309 ? -17.925 -7.770 -25.296 1.00 45.69 309 SER A N 1
ATOM 2528 C CA . SER A 1 309 ? -17.819 -9.209 -25.591 1.00 45.69 309 SER A CA 1
ATOM 2529 C C . SER A 1 309 ? -18.805 -10.062 -24.791 1.00 45.69 309 SER A C 1
ATOM 2531 O O . SER A 1 309 ? -19.215 -11.116 -25.273 1.00 45.69 309 SER A O 1
ATOM 2533 N N . THR A 1 310 ? -19.207 -9.627 -23.594 1.00 49.38 310 THR A N 1
ATOM 2534 C CA . THR A 1 310 ? -20.206 -10.329 -22.774 1.00 49.38 310 THR A CA 1
ATOM 2535 C C . THR A 1 310 ? -21.620 -10.023 -23.260 1.00 49.38 310 THR A C 1
ATOM 2537 O O . THR A 1 310 ? -22.380 -10.959 -23.468 1.00 49.38 310 THR A O 1
ATOM 2540 N N . LEU A 1 311 ? -21.948 -8.763 -23.579 1.00 48.50 311 LEU A N 1
ATOM 2541 C CA . LEU A 1 311 ? -23.207 -8.407 -24.243 1.00 48.50 311 LEU A CA 1
ATOM 2542 C C . LEU A 1 311 ? -23.301 -9.018 -25.635 1.00 48.50 311 LEU A C 1
ATOM 2544 O O . LEU A 1 311 ? -24.351 -9.528 -25.980 1.00 48.50 311 LEU A O 1
ATOM 2548 N N . LYS A 1 312 ? -22.230 -9.023 -26.434 1.00 56.16 312 LYS A N 1
ATOM 2549 C CA . LYS A 1 312 ? -22.260 -9.640 -27.767 1.00 56.16 312 LYS A CA 1
ATOM 2550 C C . LYS A 1 312 ? -22.478 -11.151 -27.671 1.00 56.16 312 LYS A C 1
ATOM 2552 O O . LYS A 1 312 ? -23.282 -11.674 -28.426 1.00 56.16 312 LYS A O 1
ATOM 2557 N N . ARG A 1 313 ? -21.856 -11.834 -26.700 1.00 62.62 313 ARG A N 1
ATOM 2558 C CA . ARG A 1 313 ? -22.113 -13.261 -26.426 1.00 62.62 313 ARG A CA 1
ATOM 2559 C C . ARG A 1 313 ? -23.499 -13.527 -25.837 1.00 62.62 313 ARG A C 1
ATOM 2561 O O . ARG A 1 313 ? -24.067 -14.571 -26.126 1.00 62.62 313 ARG A O 1
ATOM 2568 N N . ALA A 1 314 ? -24.040 -12.616 -25.031 1.00 58.00 314 ALA A N 1
ATOM 2569 C C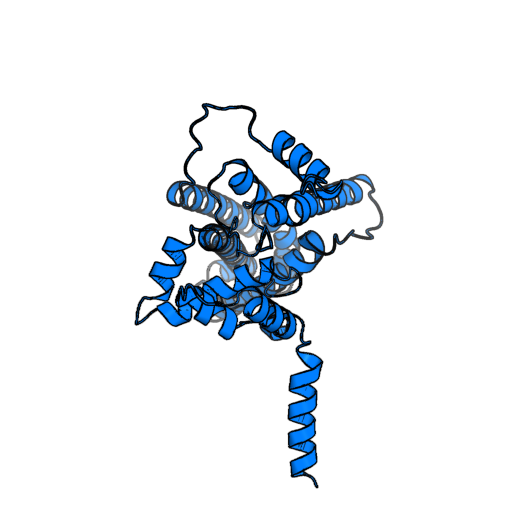A . ALA A 1 314 ? -25.396 -12.723 -24.498 1.00 58.00 314 ALA A CA 1
ATOM 2570 C C . ALA A 1 314 ? -26.446 -12.501 -25.598 1.00 58.00 314 ALA A C 1
ATOM 2572 O O . ALA A 1 314 ? -27.337 -13.323 -25.753 1.00 58.00 314 ALA A O 1
ATOM 2573 N N . LEU A 1 315 ? -26.274 -11.465 -26.424 1.00 60.00 315 LEU A N 1
ATOM 2574 C CA . LEU A 1 315 ? -27.150 -11.141 -27.552 1.00 60.00 315 LEU A CA 1
ATOM 2575 C C . LEU A 1 315 ? -27.104 -12.208 -28.655 1.00 60.00 315 LEU A C 1
ATOM 2577 O O . LEU A 1 315 ? -28.125 -12.484 -29.265 1.00 60.00 315 LEU A O 1
ATOM 2581 N N . GLN A 1 316 ? -25.951 -12.852 -28.872 1.00 68.44 316 GLN A N 1
ATOM 2582 C CA . GLN A 1 316 ? -25.812 -14.000 -29.783 1.00 68.44 316 GLN A CA 1
ATOM 2583 C C . GLN A 1 316 ? -26.408 -15.308 -29.239 1.00 68.44 316 GLN A C 1
ATOM 2585 O O . GLN A 1 316 ? -26.497 -16.273 -29.984 1.00 68.44 316 GLN A O 1
ATOM 2590 N N . ARG A 1 317 ? -26.756 -15.382 -27.949 1.00 63.72 317 ARG A N 1
ATOM 2591 C CA . ARG A 1 317 ? -27.427 -16.552 -27.351 1.00 63.72 317 ARG A CA 1
ATOM 2592 C C . ARG A 1 317 ? -28.945 -16.388 -27.274 1.00 63.72 317 ARG A C 1
ATOM 2594 O O . ARG A 1 317 ? -29.635 -17.360 -26.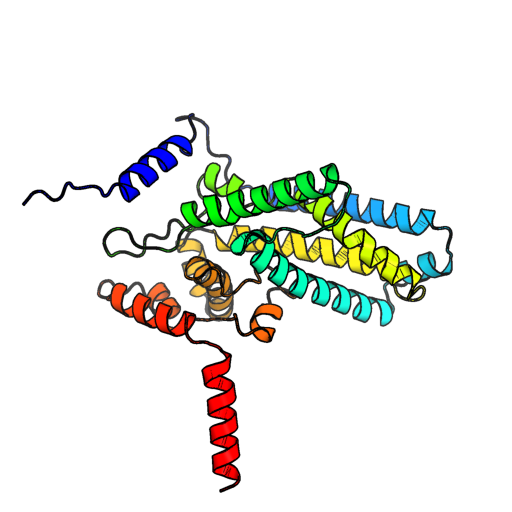994 1.00 63.72 317 ARG A O 1
ATOM 2601 N N . THR A 1 318 ? -29.442 -15.170 -27.469 1.00 64.94 318 THR A N 1
ATOM 2602 C CA . THR A 1 318 ? -30.869 -14.817 -27.421 1.00 64.94 318 THR A CA 1
ATOM 2603 C C . THR A 1 318 ? -31.461 -14.499 -28.799 1.00 64.94 318 THR A C 1
ATOM 2605 O O . THR A 1 318 ? -32.626 -14.117 -28.867 1.00 64.94 318 THR A O 1
ATOM 2608 N N . ALA A 1 319 ? -30.668 -14.616 -29.865 1.00 53.91 319 ALA A N 1
ATOM 2609 C CA . ALA A 1 319 ? -31.072 -14.520 -31.268 1.00 53.91 319 ALA A CA 1
ATOM 2610 C C . ALA A 1 319 ? -30.828 -15.875 -31.937 1.00 53.91 319 ALA A C 1
ATOM 2612 O O . ALA A 1 319 ? -31.652 -16.254 -32.795 1.00 53.91 319 ALA A O 1
#